Protein AF-A0AAI9C8W0-F1 (afdb_monomer_lite)

pLDDT: mean 91.21, std 12.19, range [41.88, 98.56]

Structure (mmCIF, N/CA/C/O backbone):
data_AF-A0AAI9C8W0-F1
#
_entry.id   AF-A0AAI9C8W0-F1
#
loop_
_atom_site.group_PDB
_atom_site.id
_atom_site.type_symbol
_atom_site.label_atom_id
_atom_site.label_alt_id
_atom_site.label_comp_id
_atom_site.label_asym_id
_atom_site.label_entity_id
_atom_site.label_seq_id
_atom_site.pdbx_PDB_ins_code
_atom_site.Cartn_x
_atom_site.Cartn_y
_atom_site.Cartn_z
_atom_site.occupancy
_atom_site.B_iso_or_equiv
_atom_site.auth_seq_id
_atom_site.auth_comp_id
_atom_site.auth_asym_id
_atom_site.auth_atom_id
_atom_site.pdbx_PDB_model_num
ATOM 1 N N . MET A 1 1 ? -18.361 8.750 51.925 1.00 50.62 1 MET A N 1
ATOM 2 C CA . MET A 1 1 ? -18.521 8.734 50.457 1.00 50.62 1 MET A CA 1
ATOM 3 C C . MET A 1 1 ? -17.603 7.651 49.928 1.00 50.62 1 MET A C 1
ATOM 5 O O . MET A 1 1 ? -16.422 7.707 50.244 1.00 50.62 1 MET A O 1
ATOM 9 N N . SER A 1 2 ? -18.136 6.632 49.254 1.00 50.69 2 SER A N 1
ATOM 10 C CA . SER A 1 2 ? -17.329 5.510 48.765 1.00 50.69 2 SER A CA 1
ATOM 11 C C . SER A 1 2 ? -16.324 5.996 47.720 1.00 50.69 2 SER A C 1
ATOM 13 O O . SER A 1 2 ? -16.704 6.544 46.692 1.00 50.69 2 SER A O 1
ATOM 15 N N . THR A 1 3 ? -15.037 5.802 47.998 1.00 59.19 3 THR A N 1
ATOM 16 C CA . THR A 1 3 ? -13.884 6.131 47.141 1.00 59.19 3 THR A CA 1
ATOM 17 C C . THR A 1 3 ? -13.633 5.058 46.074 1.00 59.19 3 THR A C 1
ATOM 19 O O . THR A 1 3 ? -12.497 4.812 45.674 1.00 59.19 3 THR A O 1
ATOM 22 N N . GLU A 1 4 ? -14.684 4.364 45.644 1.00 71.19 4 GLU A N 1
ATOM 23 C CA . GLU A 1 4 ? -14.570 3.240 44.722 1.00 71.19 4 GLU A CA 1
ATOM 24 C C . GLU A 1 4 ? -14.466 3.756 43.284 1.00 71.19 4 GLU A C 1
ATOM 26 O O . GLU A 1 4 ? -15.323 4.496 42.800 1.00 71.19 4 GLU A O 1
ATOM 31 N N . ASN A 1 5 ? -13.379 3.403 42.598 1.00 81.50 5 ASN A N 1
ATOM 32 C CA . ASN A 1 5 ? -13.185 3.770 41.201 1.00 81.50 5 ASN A CA 1
ATOM 33 C C . ASN A 1 5 ? -13.928 2.779 40.307 1.00 81.50 5 ASN A C 1
ATOM 35 O O . ASN A 1 5 ? -13.391 1.726 39.972 1.00 81.50 5 ASN A O 1
ATOM 39 N N . ARG A 1 6 ? -15.148 3.139 39.901 1.00 90.38 6 ARG A N 1
ATOM 40 C CA . ARG A 1 6 ? -15.918 2.389 38.906 1.00 90.38 6 ARG A CA 1
ATOM 41 C C . ARG A 1 6 ? -15.731 3.001 37.521 1.00 90.38 6 ARG A C 1
ATOM 43 O O . ARG A 1 6 ? -15.744 4.224 37.366 1.00 90.38 6 ARG A O 1
ATOM 50 N N . PHE A 1 7 ? -15.567 2.147 36.521 1.00 93.44 7 PHE A N 1
ATOM 51 C CA . PHE A 1 7 ? -15.434 2.551 35.128 1.00 93.44 7 PHE A CA 1
ATOM 52 C C . PHE A 1 7 ? -16.527 1.905 34.285 1.00 93.44 7 PHE A C 1
ATOM 54 O O . PHE A 1 7 ? -16.920 0.768 34.528 1.00 93.44 7 PHE A O 1
ATOM 61 N N . ALA A 1 8 ? -16.974 2.651 33.286 1.00 96.19 8 ALA A N 1
ATOM 62 C CA . ALA A 1 8 ? -17.638 2.130 32.108 1.00 96.19 8 ALA A CA 1
ATOM 63 C C . ALA A 1 8 ? -16.706 2.273 30.902 1.00 96.19 8 ALA A C 1
ATOM 65 O O . ALA A 1 8 ? -15.608 2.824 30.996 1.00 96.19 8 ALA A O 1
ATOM 66 N N . HIS A 1 9 ? -17.155 1.800 29.752 1.00 97.50 9 HIS A N 1
ATOM 67 C CA . HIS A 1 9 ? -16.405 1.778 28.510 1.00 97.50 9 HIS A CA 1
ATOM 68 C C . HIS A 1 9 ? -17.259 2.392 27.409 1.00 97.50 9 HIS A C 1
ATOM 70 O O . HIS A 1 9 ? -18.316 1.862 27.067 1.00 97.50 9 HIS A O 1
ATOM 76 N N . ALA A 1 10 ? -16.819 3.538 26.894 1.00 97.88 10 ALA A N 1
ATOM 77 C CA . ALA A 1 10 ? -17.551 4.285 25.884 1.00 97.88 10 ALA A CA 1
ATOM 78 C C . ALA A 1 10 ? -17.393 3.660 24.499 1.00 97.88 10 ALA A C 1
ATOM 80 O O . ALA A 1 10 ? -16.316 3.171 24.139 1.00 97.88 10 ALA A O 1
ATOM 81 N N . PHE A 1 11 ? -18.460 3.728 23.710 1.00 98.06 11 PHE A N 1
ATOM 82 C CA . PHE A 1 11 ? -18.455 3.391 22.297 1.00 98.06 11 PHE A CA 1
ATOM 83 C C . PHE A 1 11 ? -19.133 4.478 21.467 1.00 98.06 11 PHE A C 1
ATOM 85 O O . PHE A 1 11 ? -20.066 5.140 21.915 1.00 98.06 11 PHE A O 1
ATOM 92 N N . ASP A 1 12 ? -18.688 4.617 20.223 1.00 97.38 12 ASP A N 1
ATOM 93 C CA . ASP A 1 12 ? -19.371 5.445 19.237 1.00 97.38 12 ASP A CA 1
ATOM 94 C C . ASP A 1 12 ? -20.712 4.786 18.861 1.00 97.38 12 ASP A C 1
ATOM 96 O O . ASP A 1 12 ? -20.714 3.635 18.429 1.00 97.38 12 ASP A O 1
ATOM 100 N N . PRO A 1 13 ? -21.864 5.460 18.986 1.00 95.38 13 PRO A N 1
ATOM 101 C CA . PRO A 1 13 ? -23.168 4.820 18.805 1.00 95.38 13 PRO A CA 1
ATOM 102 C C . PRO A 1 13 ? -23.457 4.383 17.360 1.00 95.38 13 PRO A C 1
ATOM 104 O O . PRO A 1 13 ? -24.321 3.536 17.149 1.00 95.38 13 PRO A O 1
ATOM 107 N N . THR A 1 14 ? -22.742 4.928 16.368 1.00 95.69 14 THR A N 1
ATOM 108 C CA . THR A 1 14 ? -22.958 4.612 14.945 1.00 95.69 14 THR A CA 1
ATOM 109 C C . THR A 1 14 ? -22.108 3.424 14.503 1.00 95.69 14 THR A C 1
ATOM 111 O O . THR A 1 14 ? -22.585 2.499 13.856 1.00 95.69 14 THR A O 1
ATOM 114 N N . THR A 1 15 ? -20.826 3.442 14.852 1.00 96.44 15 THR A N 1
ATOM 115 C CA . THR A 1 15 ? -19.816 2.467 14.420 1.00 96.44 15 THR A CA 1
ATOM 116 C C . THR A 1 15 ? -19.520 1.410 15.476 1.00 96.44 15 THR A C 1
ATOM 118 O O . THR A 1 15 ? -18.848 0.420 15.188 1.00 96.44 15 THR A O 1
ATOM 121 N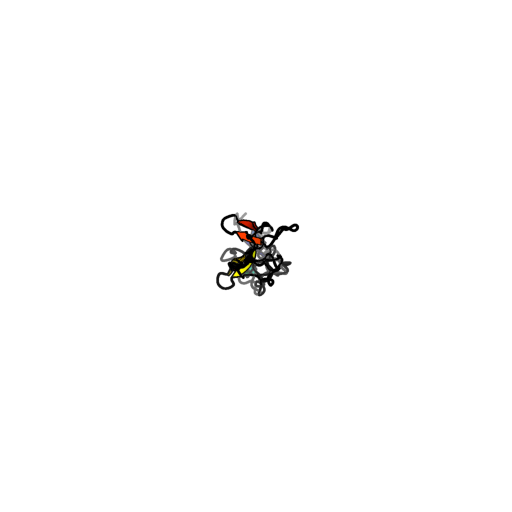 N . ARG A 1 16 ? -19.991 1.630 16.708 1.00 97.81 16 ARG A N 1
ATOM 122 C CA . ARG A 1 16 ? -19.703 0.832 17.905 1.00 97.81 16 ARG A CA 1
ATOM 123 C C . ARG A 1 16 ? -18.214 0.774 18.257 1.00 97.81 16 ARG A C 1
ATOM 125 O O . ARG A 1 16 ? -17.792 -0.103 19.009 1.00 97.81 16 ARG A O 1
ATOM 132 N N . ALA A 1 17 ? -17.410 1.693 17.718 1.00 97.94 17 ALA A N 1
ATOM 133 C CA . ALA A 1 17 ? -15.976 1.774 17.968 1.00 97.94 17 ALA A CA 1
ATOM 134 C C . ALA A 1 17 ? -15.698 2.106 19.435 1.00 97.94 17 ALA A C 1
ATOM 136 O O . ALA A 1 17 ? -16.316 3.014 19.982 1.00 97.94 17 ALA A O 1
ATOM 137 N N . TYR A 1 18 ? -14.743 1.422 20.059 1.00 98.12 18 TYR A N 1
ATOM 138 C CA . TYR A 1 18 ? -14.318 1.733 21.421 1.00 98.12 18 TYR A CA 1
ATOM 139 C C . TYR A 1 18 ? -13.680 3.124 21.506 1.00 98.12 18 TYR A C 1
ATOM 141 O O . TYR A 1 18 ? -12.750 3.432 20.762 1.00 98.12 18 TYR A O 1
ATOM 149 N N . MET A 1 19 ? -14.152 3.941 22.447 1.00 97.12 19 MET A N 1
ATOM 150 C CA . MET A 1 19 ? -13.685 5.315 22.668 1.00 97.12 19 MET A CA 1
ATOM 151 C C . MET A 1 19 ? -12.837 5.469 23.938 1.00 97.12 19 MET A C 1
ATOM 153 O O . MET A 1 19 ? -12.265 6.532 24.168 1.00 97.12 19 MET A O 1
ATOM 157 N N . GLY A 1 20 ? -12.726 4.416 24.751 1.00 9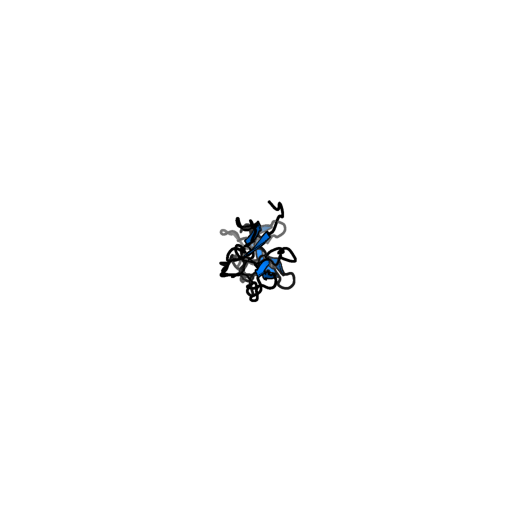6.31 20 GLY A N 1
ATOM 158 C CA . GLY A 1 20 ? -11.938 4.418 25.982 1.00 96.31 20 GLY A CA 1
ATOM 159 C C . GLY A 1 20 ? -12.771 4.212 27.251 1.00 96.31 20 GLY A C 1
ATOM 160 O O . GLY A 1 20 ? -14.003 4.147 27.202 1.00 96.31 20 GLY A O 1
ATOM 161 N N . PRO A 1 21 ? -12.101 4.075 28.407 1.00 96.19 21 PRO A N 1
ATOM 162 C CA . PRO A 1 21 ? -12.778 3.969 29.688 1.00 96.19 21 PRO A CA 1
ATOM 163 C C . PRO A 1 21 ? -13.312 5.339 30.130 1.00 96.19 21 PRO A C 1
ATOM 165 O O . PRO A 1 21 ? -12.652 6.365 29.970 1.00 96.19 21 PRO A O 1
ATOM 168 N N . VAL A 1 22 ? -14.484 5.344 30.754 1.00 95.62 22 VAL A N 1
ATOM 169 C CA . VAL A 1 22 ? -15.120 6.513 31.366 1.00 95.62 22 VAL A CA 1
ATOM 170 C C . VAL A 1 22 ? -15.243 6.256 32.857 1.00 95.62 22 VAL A C 1
ATOM 172 O O . VAL A 1 22 ? -15.813 5.252 33.278 1.00 95.62 22 VAL A O 1
ATOM 175 N N . ARG A 1 23 ? -14.700 7.157 33.676 1.00 93.38 23 ARG A N 1
ATOM 176 C CA . ARG A 1 23 ? -14.846 7.066 35.130 1.00 93.38 23 ARG A CA 1
ATOM 177 C C . ARG A 1 23 ? -16.269 7.451 35.514 1.00 93.38 23 ARG A C 1
ATOM 179 O O . ARG A 1 23 ? -16.714 8.547 35.182 1.00 93.38 23 ARG A O 1
ATOM 186 N N . LEU A 1 24 ? -16.955 6.570 36.230 1.00 92.06 24 LEU A N 1
ATOM 187 C CA . LEU A 1 24 ? -18.288 6.851 36.741 1.00 92.06 24 LEU A CA 1
ATOM 188 C C . LEU A 1 24 ? -18.197 7.659 38.037 1.00 92.06 24 LEU A C 1
ATOM 190 O O . LEU A 1 24 ? -17.187 7.631 38.748 1.00 92.06 24 LEU A O 1
ATOM 194 N N . GLN A 1 25 ? -19.273 8.373 38.342 1.00 88.62 25 GLN A N 1
ATOM 195 C CA . GLN A 1 25 ? -19.479 9.030 39.625 1.00 88.62 25 GLN A CA 1
ATOM 196 C C . GLN A 1 25 ? -20.852 8.618 40.159 1.00 88.62 25 GLN A C 1
ATOM 198 O O . GLN A 1 25 ? -21.794 8.533 39.367 1.00 88.62 25 GLN A O 1
ATOM 203 N N . PRO A 1 26 ? -20.978 8.346 41.467 1.00 89.38 26 PRO A N 1
ATOM 204 C CA . PRO A 1 26 ? -22.275 8.058 42.046 1.00 89.38 26 PRO A CA 1
ATOM 205 C C . PRO A 1 26 ? -23.107 9.341 42.082 1.00 89.38 26 PRO A C 1
ATOM 207 O O . PRO A 1 26 ? -22.583 10.426 42.355 1.00 89.38 26 PRO A O 1
ATOM 210 N N . SER A 1 27 ? -24.407 9.222 41.848 1.00 87.25 27 SER A N 1
ATOM 211 C CA . SER A 1 27 ? -25.356 10.295 42.128 1.00 87.25 27 SER A CA 1
ATOM 212 C C . SER A 1 27 ? -25.453 10.557 43.643 1.00 87.25 27 SER A C 1
ATOM 214 O O . SER A 1 27 ? -24.971 9.757 44.452 1.00 87.25 27 SER A O 1
ATOM 216 N N . PRO A 1 28 ? -26.051 11.686 44.071 1.00 88.12 28 PRO A N 1
ATOM 217 C CA . PRO A 1 28 ? -26.159 12.038 45.492 1.00 88.12 28 PRO A CA 1
ATOM 218 C C . PRO A 1 28 ? -26.866 10.992 46.372 1.00 88.12 28 PRO A C 1
ATOM 220 O O . PRO A 1 28 ? -26.625 10.946 47.575 1.00 88.12 28 PRO A O 1
ATOM 223 N N . ASP A 1 29 ? -27.714 10.150 45.783 1.00 89.50 29 ASP A N 1
ATOM 224 C CA . ASP A 1 29 ? -28.397 9.016 46.420 1.00 89.50 29 ASP A CA 1
ATOM 225 C C . ASP A 1 29 ? -27.544 7.729 46.474 1.00 89.50 29 ASP A C 1
ATOM 227 O O . ASP A 1 29 ? -27.980 6.714 47.013 1.00 89.50 29 ASP A O 1
ATOM 231 N N . GLY A 1 30 ? -26.314 7.767 45.953 1.00 86.00 30 GLY A N 1
ATOM 232 C CA . GLY A 1 30 ? -25.368 6.653 45.940 1.00 86.00 30 GLY A CA 1
ATOM 233 C C . GLY A 1 30 ? -25.541 5.677 44.774 1.00 86.00 30 GLY A C 1
ATOM 234 O O . GLY A 1 30 ? -24.797 4.696 44.702 1.00 86.00 30 GLY A O 1
ATOM 235 N N . VAL A 1 31 ? -26.488 5.926 43.863 1.00 88.19 31 VAL A N 1
ATOM 236 C CA . VAL A 1 31 ? -26.709 5.095 42.672 1.00 88.19 31 VAL A CA 1
ATOM 237 C C . VAL A 1 31 ? -25.631 5.378 41.622 1.00 88.19 31 VAL A C 1
ATOM 239 O O . VAL A 1 31 ? -25.138 6.492 41.476 1.00 88.19 31 VAL A O 1
ATOM 242 N N . TRP A 1 32 ? -25.224 4.349 40.882 1.00 88.88 32 TRP A N 1
ATOM 243 C CA . TRP A 1 32 ? -24.266 4.485 39.787 1.00 88.88 32 TRP A CA 1
ATOM 244 C C . TRP A 1 32 ? -25.013 4.373 38.470 1.00 88.88 32 TRP A C 1
ATOM 246 O O . TRP A 1 32 ? -25.428 3.285 38.076 1.00 88.88 32 TRP A O 1
ATOM 256 N N . HIS A 1 33 ? -25.197 5.506 37.806 1.00 88.69 33 HIS A N 1
ATOM 257 C CA . HIS A 1 33 ? -25.817 5.538 36.492 1.00 88.69 33 HIS A CA 1
ATOM 258 C C . HIS A 1 33 ? -24.772 5.322 35.405 1.00 88.69 33 HIS A C 1
ATOM 260 O O . HIS A 1 33 ? -23.658 5.843 35.480 1.00 88.69 33 HIS A O 1
ATOM 266 N N . LEU A 1 34 ? -25.159 4.560 34.389 1.00 92.19 34 LEU A N 1
ATOM 267 C CA . LEU A 1 34 ? -24.362 4.335 33.198 1.00 92.19 34 LEU A CA 1
ATOM 268 C C . LEU A 1 34 ? -24.707 5.430 32.173 1.00 92.19 34 LEU A C 1
ATOM 270 O O . LEU A 1 34 ? -25.874 5.525 31.793 1.00 92.1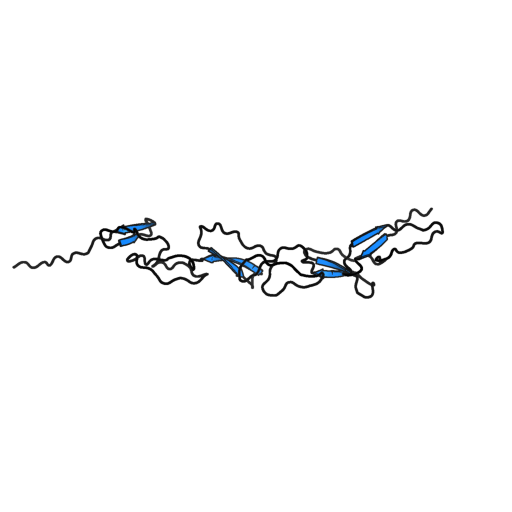9 34 LEU A O 1
ATOM 274 N N . PRO A 1 35 ? -23.752 6.278 31.752 1.00 92.38 35 PRO A N 1
ATOM 275 C CA . PRO A 1 35 ? -23.996 7.259 30.703 1.00 92.38 35 PRO A CA 1
ATOM 276 C C . PRO A 1 35 ? -24.395 6.595 29.383 1.00 92.38 35 PRO A C 1
ATOM 278 O O . PRO A 1 35 ? -23.954 5.481 29.079 1.00 92.38 35 PRO A O 1
ATOM 281 N N . ASP A 1 36 ? -25.163 7.309 28.565 1.00 94.25 36 ASP A N 1
ATOM 282 C CA . ASP A 1 36 ? -25.493 6.865 27.211 1.00 94.25 36 ASP A CA 1
ATOM 283 C C . ASP A 1 36 ? -24.224 6.574 26.397 1.00 94.25 36 ASP A C 1
ATOM 285 O O . ASP A 1 36 ? -23.204 7.256 26.527 1.00 94.25 36 ASP A O 1
ATOM 289 N N . GLY A 1 37 ? -24.282 5.545 25.549 1.00 95.19 37 GLY A N 1
ATOM 290 C CA . GLY A 1 37 ? -23.132 5.138 24.735 1.00 95.19 37 GLY A CA 1
ATOM 291 C C . GLY A 1 37 ? -21.990 4.519 25.546 1.00 95.19 37 GLY A C 1
ATOM 292 O O . GLY A 1 37 ? -20.839 4.547 25.111 1.00 95.19 37 GLY A O 1
ATOM 293 N N . THR A 1 38 ? -22.276 3.964 26.726 1.00 96.81 38 THR A N 1
ATOM 294 C CA . THR A 1 38 ? -21.288 3.230 27.524 1.00 96.81 38 THR A CA 1
ATOM 295 C C . THR A 1 38 ? -21.794 1.844 27.923 1.00 96.81 38 THR A C 1
ATOM 297 O O . THR A 1 38 ? -22.996 1.595 27.975 1.00 96.81 38 THR A O 1
ATOM 300 N N . VAL A 1 39 ? -20.866 0.919 28.173 1.00 96.62 39 VAL A N 1
ATOM 301 C CA . VAL A 1 39 ? -21.129 -0.420 28.724 1.00 96.62 39 VAL A CA 1
ATOM 302 C C . VAL A 1 39 ? -20.194 -0.702 29.890 1.00 96.62 39 VAL A C 1
ATOM 304 O O . VAL A 1 39 ? -19.084 -0.179 29.946 1.00 96.62 39 VAL A O 1
ATOM 307 N N . GLU A 1 40 ? -20.611 -1.555 30.820 1.00 95.06 40 GLU A N 1
ATOM 308 C CA . GLU A 1 40 ? -19.738 -1.979 31.922 1.00 95.06 40 GLU A CA 1
ATOM 309 C C . GLU A 1 40 ? -18.707 -3.022 31.490 1.00 95.06 40 GLU A C 1
ATOM 311 O O . GLU A 1 40 ? -17.671 -3.171 32.136 1.00 95.06 40 GLU A O 1
ATOM 316 N N . VAL A 1 41 ? -18.971 -3.751 30.398 1.00 95.81 41 VAL A N 1
ATOM 317 C CA . VAL A 1 41 ? -18.060 -4.801 29.951 1.00 95.81 41 VAL A CA 1
ATOM 318 C C . VAL A 1 41 ? -16.751 -4.179 29.475 1.00 95.81 41 VAL A C 1
ATOM 320 O O . VAL A 1 41 ? -16.728 -3.336 28.578 1.00 95.81 41 VAL A O 1
ATOM 323 N N . ALA A 1 42 ? -15.644 -4.587 30.087 1.00 95.50 42 ALA A N 1
ATOM 324 C CA . ALA A 1 42 ? -14.318 -4.127 29.710 1.00 95.50 42 ALA A CA 1
ATOM 325 C C . ALA A 1 42 ? -13.794 -4.900 28.490 1.00 95.50 42 ALA A C 1
ATOM 327 O O . ALA A 1 42 ? -14.089 -6.091 28.335 1.00 95.50 42 ALA A O 1
ATOM 328 N N . PRO A 1 43 ? -12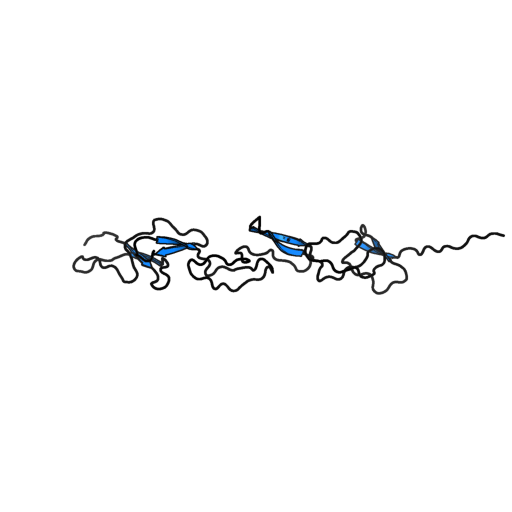.974 -4.279 27.625 1.00 96.19 43 PRO A N 1
ATOM 329 C CA . PRO A 1 43 ? -12.244 -5.022 26.612 1.00 96.19 43 PRO A CA 1
ATOM 330 C C . PRO A 1 43 ? -11.323 -6.061 27.249 1.00 96.19 43 PRO A C 1
ATOM 332 O O . PRO A 1 43 ? -10.445 -5.721 28.037 1.00 96.19 43 PRO A O 1
ATOM 335 N N . ALA A 1 44 ? -11.476 -7.328 26.862 1.00 94.75 44 ALA A N 1
ATOM 336 C CA . ALA A 1 44 ? -10.615 -8.411 27.347 1.00 94.75 44 ALA A CA 1
ATOM 337 C C . ALA A 1 44 ? -9.167 -8.307 26.830 1.00 94.75 44 ALA A C 1
ATOM 339 O O . ALA A 1 44 ? -8.272 -9.009 27.294 1.00 94.75 44 ALA A O 1
ATOM 340 N N . GLN A 1 45 ? -8.940 -7.468 25.821 1.00 92.81 45 GLN A N 1
ATOM 341 C CA . GLN A 1 45 ? -7.685 -7.366 25.092 1.00 92.81 45 GLN A CA 1
ATOM 342 C C . GLN A 1 45 ? -7.592 -6.019 24.375 1.00 92.81 45 GLN A C 1
ATOM 344 O O . GLN A 1 45 ? -8.602 -5.459 23.953 1.00 92.81 45 GLN A O 1
ATOM 349 N N . ALA A 1 46 ? -6.367 -5.526 24.202 1.00 93.31 46 ALA A N 1
ATOM 350 C CA . ALA A 1 46 ? -6.102 -4.332 23.412 1.00 93.31 46 ALA A CA 1
ATOM 351 C C . ALA A 1 46 ? -6.276 -4.596 21.904 1.00 93.31 46 ALA A C 1
ATOM 353 O O . ALA A 1 46 ? -6.179 -5.735 21.428 1.00 93.31 46 ALA A O 1
ATOM 354 N N . ALA A 1 47 ? -6.512 -3.525 21.146 1.00 94.62 47 ALA A N 1
ATOM 355 C CA . ALA A 1 47 ? -6.416 -3.560 19.693 1.00 94.62 47 ALA A CA 1
ATOM 356 C C . ALA A 1 47 ? -4.945 -3.675 19.257 1.00 94.62 47 ALA A C 1
ATOM 358 O O . ALA A 1 47 ? -4.068 -3.043 19.848 1.00 94.62 47 ALA A O 1
ATOM 359 N N . GLY A 1 48 ? -4.678 -4.495 18.239 1.00 94.12 48 GLY A N 1
ATOM 360 C CA . GLY A 1 48 ? -3.364 -4.581 17.605 1.00 94.12 48 GLY A CA 1
ATOM 361 C C . GLY A 1 48 ? -3.157 -3.521 16.513 1.00 94.12 48 GLY A C 1
ATOM 362 O O . GLY A 1 48 ? -4.025 -2.675 16.285 1.00 94.12 48 GLY A O 1
ATOM 363 N N . PRO A 1 49 ? -2.020 -3.570 15.797 1.00 94.56 49 PRO A N 1
ATOM 364 C CA . PRO A 1 49 ? -1.777 -2.718 14.636 1.00 94.56 49 PRO A CA 1
ATOM 365 C C . PRO A 1 49 ? -2.868 -2.883 13.571 1.00 94.56 49 PRO A C 1
ATOM 367 O O . PRO A 1 49 ? -3.235 -4.006 13.234 1.00 94.56 49 PRO A O 1
ATOM 370 N N . CYS A 1 50 ? -3.354 -1.764 13.023 1.00 95.94 50 CYS A N 1
ATOM 371 C CA . CYS A 1 50 ? -4.442 -1.728 12.030 1.00 95.94 50 CYS A CA 1
ATOM 372 C C . CYS A 1 50 ? -5.706 -2.486 12.472 1.00 95.94 50 CYS A C 1
ATOM 374 O O . CYS A 1 50 ? -6.399 -3.114 11.669 1.00 95.94 50 CYS A O 1
ATOM 376 N N . GLN A 1 51 ? -5.985 -2.457 13.771 1.00 97.50 51 GLN A N 1
ATOM 377 C CA . GLN A 1 51 ? -7.191 -3.005 14.363 1.00 97.50 51 GLN A CA 1
ATOM 378 C C . GLN A 1 51 ? -7.794 -1.976 15.307 1.00 97.50 51 GLN A C 1
ATOM 380 O O . GLN A 1 51 ? -7.098 -1.123 15.858 1.00 97.50 51 GLN A O 1
ATOM 385 N N . ALA A 1 52 ? -9.087 -2.116 15.548 1.00 97.50 52 ALA A N 1
ATOM 386 C CA . ALA A 1 52 ? -9.775 -1.441 16.631 1.00 97.50 52 ALA A CA 1
ATOM 387 C C . ALA A 1 52 ? -10.693 -2.427 17.351 1.00 97.50 52 ALA A C 1
ATOM 389 O O . ALA A 1 52 ? -10.905 -3.563 16.915 1.00 97.50 52 ALA A O 1
ATOM 390 N N . LEU A 1 53 ? -11.208 -1.985 18.493 1.00 98.38 53 LEU A N 1
ATOM 391 C CA . LEU A 1 53 ? -12.237 -2.703 19.223 1.00 98.38 53 LEU A CA 1
ATOM 392 C C . LEU A 1 53 ? -13.601 -2.161 18.808 1.00 98.38 53 LEU A C 1
ATOM 394 O O . LEU A 1 53 ? -13.804 -0.946 18.777 1.00 98.38 53 LEU A O 1
ATOM 398 N N . ARG A 1 54 ? -14.530 -3.065 18.517 1.00 98.25 54 ARG A N 1
ATOM 399 C CA . ARG A 1 54 ? -15.928 -2.760 18.227 1.00 98.25 54 ARG A CA 1
ATOM 400 C C . ARG A 1 54 ? -16.816 -3.525 19.195 1.00 98.25 54 ARG A C 1
ATOM 402 O O . ARG A 1 54 ? -16.596 -4.712 19.414 1.00 98.25 54 ARG A O 1
ATOM 409 N N . LEU A 1 55 ? -17.790 -2.858 19.797 1.00 98.25 55 LEU A N 1
ATOM 410 C CA . LEU A 1 55 ? -18.750 -3.516 20.675 1.00 98.25 55 LEU A CA 1
ATOM 411 C C . LEU A 1 55 ? -19.651 -4.432 19.832 1.00 98.25 55 LEU A C 1
ATOM 413 O O . LEU A 1 55 ? -20.240 -3.961 18.859 1.00 98.25 55 LEU A O 1
ATOM 417 N N . ALA A 1 56 ? -19.771 -5.709 20.198 1.00 96.94 56 ALA A N 1
ATOM 418 C CA . ALA A 1 56 ? -20.688 -6.654 19.553 1.00 96.94 56 ALA A CA 1
ATOM 419 C C . ALA A 1 56 ? -22.126 -6.126 19.610 1.00 96.94 56 ALA A C 1
ATOM 421 O O . ALA A 1 56 ? -22.456 -5.393 20.541 1.00 96.94 56 ALA A O 1
ATOM 422 N N . ASP A 1 57 ? -22.979 -6.476 18.649 1.00 95.19 57 ASP A N 1
ATOM 423 C CA . ASP A 1 57 ? -24.322 -5.885 18.509 1.00 95.19 57 ASP A CA 1
ATOM 424 C C . ASP A 1 57 ? -25.194 -6.041 19.765 1.00 95.19 57 ASP A C 1
ATOM 426 O O . ASP A 1 57 ? -25.917 -5.117 20.136 1.00 95.19 57 ASP A O 1
ATOM 430 N N . ASP A 1 58 ? -25.047 -7.159 20.477 1.00 95.06 58 ASP A N 1
ATOM 431 C CA . ASP A 1 58 ? -25.738 -7.452 21.739 1.00 95.06 58 ASP A CA 1
ATOM 432 C C . ASP A 1 58 ? -25.165 -6.712 22.967 1.00 95.06 58 ASP A C 1
ATOM 434 O O . ASP A 1 58 ? -25.719 -6.799 24.061 1.00 95.06 58 ASP A O 1
ATOM 438 N N . GLY A 1 59 ? -24.060 -5.979 22.807 1.00 94.00 59 GLY A N 1
ATOM 439 C CA . GLY A 1 59 ? -23.393 -5.239 23.879 1.00 94.00 59 GLY A CA 1
ATOM 440 C C . GLY A 1 59 ? -22.598 -6.107 24.859 1.00 94.00 59 GLY A C 1
ATOM 441 O O . GLY A 1 59 ? -22.082 -5.584 25.844 1.00 94.00 59 GLY A O 1
ATOM 442 N N . SER A 1 60 ? -22.479 -7.414 24.611 1.00 95.69 60 SER A N 1
ATOM 443 C CA . SER A 1 60 ? -21.930 -8.368 25.581 1.00 95.69 60 SER A CA 1
ATOM 444 C C . SER A 1 60 ? -20.403 -8.419 25.617 1.00 95.69 60 SER A C 1
ATOM 446 O O . SER A 1 60 ? -19.827 -8.885 26.599 1.00 95.69 60 SER A O 1
ATOM 448 N N . ARG A 1 61 ? -19.728 -7.982 24.546 1.00 96.62 61 ARG A N 1
ATOM 449 C CA . ARG A 1 61 ? -18.272 -8.114 24.397 1.00 96.62 61 ARG A CA 1
ATOM 450 C C . ARG A 1 61 ? -17.683 -7.146 23.380 1.00 96.62 61 ARG A C 1
ATOM 452 O O . ARG A 1 61 ? -18.373 -6.653 22.492 1.00 96.62 61 ARG A O 1
ATOM 459 N N . TRP A 1 62 ? -16.368 -6.969 23.458 1.00 98.12 62 TRP A N 1
ATOM 460 C CA . TRP A 1 62 ? -15.581 -6.238 22.468 1.00 98.12 62 TRP A CA 1
ATOM 461 C C . TRP A 1 62 ? -14.914 -7.191 21.483 1.00 98.12 62 TRP A C 1
ATOM 463 O O . TRP A 1 62 ? -14.274 -8.165 21.877 1.00 98.12 62 TRP A O 1
ATOM 473 N N . GLU A 1 63 ? -15.023 -6.876 20.201 1.00 97.19 63 GLU A N 1
ATOM 474 C CA . GLU A 1 63 ? -14.466 -7.645 19.099 1.00 97.19 63 GLU A CA 1
ATOM 475 C C . GLU A 1 63 ? -13.309 -6.877 18.467 1.00 97.19 63 GLU A C 1
ATOM 477 O O . GLU A 1 63 ? -13.404 -5.671 18.232 1.00 97.19 63 GLU A O 1
ATOM 482 N N . ARG A 1 64 ? -12.209 -7.572 18.160 1.00 97.44 64 ARG A N 1
ATOM 483 C CA . ARG A 1 64 ? -11.184 -7.004 17.282 1.00 97.44 64 ARG A CA 1
ATOM 484 C C . ARG A 1 64 ? -11.692 -7.029 15.862 1.00 97.44 64 ARG A C 1
ATOM 486 O O . ARG A 1 64 ? -12.011 -8.095 15.341 1.00 97.44 64 ARG A O 1
ATOM 493 N N . VAL A 1 65 ? -11.662 -5.873 15.231 1.00 97.62 65 VAL A N 1
ATOM 494 C CA . VAL A 1 65 ? -12.005 -5.730 13.825 1.00 97.62 65 VAL A CA 1
ATOM 495 C C . VAL A 1 65 ? -10.879 -4.996 13.102 1.00 97.62 65 VAL A C 1
ATOM 497 O O . VAL A 1 65 ? -10.152 -4.228 13.744 1.00 97.62 65 VAL A O 1
ATOM 500 N N . PRO A 1 66 ? -10.695 -5.229 11.793 1.00 98.12 66 PRO A N 1
ATOM 501 C CA . PRO A 1 66 ? -9.769 -4.435 11.001 1.00 98.12 66 PRO A CA 1
ATOM 502 C C . PRO A 1 66 ? -10.089 -2.943 11.111 1.00 98.12 66 PRO A C 1
ATOM 504 O O . PRO A 1 66 ? -11.251 -2.542 11.072 1.00 98.12 66 PRO A O 1
ATOM 507 N N . ASP A 1 67 ? -9.064 -2.115 11.253 1.00 97.75 67 ASP A N 1
ATOM 508 C CA . ASP A 1 67 ? -9.211 -0.667 11.202 1.00 97.75 67 ASP A CA 1
ATOM 509 C C . ASP A 1 67 ? -8.088 -0.075 10.364 1.00 97.75 67 ASP A C 1
ATOM 511 O O . ASP A 1 67 ? -6.970 0.167 10.826 1.00 97.75 67 ASP A O 1
ATOM 515 N N . PHE A 1 68 ? -8.408 0.117 9.090 1.00 97.69 68 PHE A N 1
ATOM 516 C CA . PHE A 1 68 ? -7.522 0.748 8.127 1.00 97.69 68 PHE A CA 1
ATOM 517 C C . PHE A 1 68 ? -7.859 2.220 7.928 1.00 97.69 68 PHE A C 1
ATOM 519 O O . PHE A 1 68 ? -7.257 2.853 7.065 1.00 97.69 68 PHE A O 1
ATOM 526 N N . ARG A 1 69 ? -8.789 2.795 8.701 1.00 95.75 69 ARG A N 1
ATOM 527 C CA . ARG A 1 69 ? -9.116 4.221 8.597 1.00 95.75 69 ARG A CA 1
ATOM 528 C C . ARG A 1 69 ? -7.856 5.048 8.847 1.00 95.75 69 ARG A C 1
ATOM 530 O O . ARG A 1 69 ? -7.021 4.702 9.681 1.00 95.75 69 ARG A O 1
ATOM 537 N N . ASN A 1 70 ? -7.703 6.142 8.106 1.00 92.88 70 ASN A N 1
ATOM 538 C CA . ASN A 1 70 ? -6.529 7.026 8.160 1.00 92.88 70 ASN A CA 1
ATOM 539 C C . ASN A 1 70 ? -5.193 6.372 7.753 1.00 92.88 70 ASN A C 1
ATOM 541 O O . ASN A 1 70 ? -4.130 6.946 7.992 1.00 92.88 70 ASN A O 1
ATOM 545 N N . ARG A 1 71 ? -5.210 5.184 7.138 1.00 96.38 71 ARG A N 1
ATOM 546 C CA . ARG A 1 71 ? -4.014 4.581 6.539 1.00 96.38 71 ARG A CA 1
ATOM 547 C C . ARG A 1 71 ? -3.891 4.991 5.075 1.00 96.38 71 ARG A C 1
ATOM 549 O O . ARG A 1 71 ? -4.900 5.073 4.375 1.00 96.38 71 ARG A O 1
ATOM 556 N N . MET A 1 72 ? -2.661 5.211 4.613 1.00 97.38 72 MET A N 1
ATOM 557 C CA . MET A 1 72 ? -2.395 5.303 3.179 1.00 97.38 72 MET A CA 1
ATOM 558 C C . MET A 1 72 ? -2.540 3.913 2.565 1.00 97.38 72 MET A C 1
ATOM 560 O O . MET A 1 72 ? -2.049 2.934 3.128 1.00 97.38 72 MET A O 1
ATOM 564 N N . LEU A 1 73 ? -3.233 3.849 1.436 1.00 98.12 73 LEU A N 1
ATOM 565 C CA . LEU A 1 73 ? -3.432 2.635 0.664 1.00 98.12 73 LEU A CA 1
ATOM 566 C C . LEU A 1 73 ? -2.710 2.787 -0.673 1.00 98.12 73 LEU A C 1
ATOM 568 O O . LEU A 1 73 ? -2.700 3.877 -1.245 1.00 98.12 73 LEU A O 1
ATOM 572 N N . TRP A 1 74 ? -2.156 1.693 -1.179 1.00 98.56 74 TRP A N 1
ATOM 573 C CA . TRP A 1 74 ? -1.430 1.654 -2.444 1.00 98.56 74 TRP A CA 1
ATOM 574 C C . TRP A 1 74 ? -2.024 0.591 -3.355 1.00 98.56 74 TRP A C 1
ATOM 576 O O . TRP A 1 74 ? -2.269 -0.534 -2.919 1.00 98.56 74 TRP A O 1
ATOM 586 N N . ASP A 1 75 ? -2.253 0.945 -4.614 1.00 98.25 75 ASP A N 1
ATOM 587 C CA . ASP A 1 75 ? -2.666 0.006 -5.651 1.00 98.25 75 ASP A CA 1
ATOM 588 C C . ASP A 1 75 ? -1.478 -0.880 -6.042 1.00 98.25 75 ASP A C 1
ATOM 590 O O . ASP A 1 75 ? -0.426 -0.382 -6.448 1.00 98.25 75 ASP A O 1
ATOM 594 N N . THR A 1 76 ? -1.632 -2.198 -5.921 1.00 98.06 76 THR A N 1
ATOM 595 C CA . THR A 1 76 ? -0.538 -3.154 -6.144 1.00 98.06 76 THR A CA 1
ATOM 596 C C . THR A 1 76 ? -0.143 -3.294 -7.616 1.00 98.06 76 THR A C 1
ATOM 598 O O . THR A 1 76 ? 0.933 -3.804 -7.911 1.00 98.06 76 THR A O 1
ATOM 601 N N . ALA A 1 77 ? -0.998 -2.874 -8.553 1.00 96.00 77 ALA A N 1
ATOM 602 C CA . ALA A 1 77 ? -0.718 -2.955 -9.986 1.00 96.00 77 ALA A CA 1
ATOM 603 C C . ALA A 1 77 ? 0.049 -1.727 -10.502 1.00 96.00 77 ALA A C 1
ATOM 605 O O . ALA A 1 77 ? 0.835 -1.832 -11.443 1.00 96.00 77 ALA A O 1
ATOM 606 N N . THR A 1 78 ? -0.179 -0.563 -9.899 1.00 95.12 78 THR A N 1
ATOM 607 C CA . THR A 1 78 ? 0.334 0.728 -10.382 1.00 95.12 78 THR A CA 1
ATOM 608 C C . THR A 1 78 ? 1.317 1.398 -9.431 1.00 95.12 78 THR A C 1
ATOM 610 O O . THR A 1 78 ? 1.979 2.351 -9.838 1.00 95.12 78 THR A O 1
ATOM 613 N N . ALA A 1 79 ? 1.417 0.920 -8.186 1.00 97.06 79 ALA A N 1
ATOM 614 C CA . ALA A 1 79 ? 2.181 1.548 -7.109 1.00 97.06 79 ALA A CA 1
ATOM 615 C C . ALA A 1 79 ? 1.748 2.998 -6.812 1.00 97.06 79 ALA A C 1
ATOM 617 O O . ALA A 1 79 ? 2.518 3.789 -6.271 1.00 97.06 79 ALA A O 1
ATOM 618 N N . MET A 1 80 ? 0.510 3.357 -7.161 1.00 97.06 80 MET A N 1
ATOM 619 C CA . MET A 1 80 ? -0.045 4.686 -6.911 1.00 97.06 80 MET A CA 1
ATOM 620 C C . MET A 1 80 ? -0.876 4.702 -5.625 1.00 97.06 80 MET A C 1
ATOM 622 O O . MET A 1 80 ? -1.495 3.689 -5.278 1.00 97.06 80 MET A O 1
ATOM 626 N N . PRO A 1 81 ? -0.919 5.839 -4.908 1.00 97.69 81 PRO A N 1
ATOM 627 C CA . PRO A 1 81 ? -1.766 5.967 -3.734 1.00 97.69 81 PRO A CA 1
ATOM 628 C C . PRO A 1 81 ? -3.241 5.923 -4.145 1.00 97.69 81 PRO A C 1
ATOM 630 O O . PRO A 1 81 ? -3.645 6.569 -5.117 1.00 97.69 81 PRO A O 1
ATOM 633 N N . VAL A 1 82 ? -4.061 5.200 -3.381 1.00 96.94 82 VAL A N 1
ATOM 634 C CA . VAL A 1 82 ? -5.514 5.134 -3.590 1.00 96.94 82 VAL A CA 1
ATOM 635 C C . VAL A 1 82 ? -6.273 5.796 -2.442 1.00 96.94 82 VAL A C 1
ATOM 637 O O . VAL A 1 82 ? -5.886 5.660 -1.277 1.00 96.94 82 VAL A O 1
ATOM 640 N N . PRO A 1 83 ? -7.381 6.507 -2.728 1.00 96.00 83 PRO A N 1
ATOM 641 C CA . PRO A 1 83 ? -8.216 7.082 -1.685 1.00 96.00 83 PRO A CA 1
ATOM 642 C C . PRO A 1 83 ? -8.758 6.005 -0.745 1.00 96.00 83 PRO A C 1
ATOM 644 O O . PRO A 1 83 ? -9.456 5.084 -1.169 1.00 96.00 83 PRO A O 1
ATOM 647 N N . ASN A 1 84 ? -8.489 6.157 0.547 1.00 97.12 84 ASN A N 1
ATOM 648 C CA . ASN A 1 84 ? -9.008 5.251 1.556 1.00 97.12 84 ASN A CA 1
ATOM 649 C C . ASN A 1 84 ? -10.428 5.654 1.966 1.00 97.12 84 ASN A C 1
ATOM 651 O O . ASN A 1 84 ? -10.648 6.749 2.485 1.00 97.12 84 ASN A O 1
ATOM 655 N N . ARG A 1 85 ? -11.388 4.760 1.725 1.00 95.38 85 ARG A N 1
ATOM 656 C CA . ARG A 1 85 ? -12.804 4.930 2.083 1.00 95.38 85 ARG A CA 1
ATOM 657 C C . ARG A 1 85 ? -13.318 3.814 2.990 1.00 95.38 85 ARG A C 1
ATOM 659 O O . ARG A 1 85 ? -14.527 3.685 3.142 1.00 95.38 85 ARG A O 1
ATOM 666 N N . LEU A 1 86 ? -12.413 3.012 3.552 1.00 97.12 86 LEU A N 1
ATOM 667 C CA . LEU A 1 86 ? -12.786 1.850 4.345 1.00 97.12 86 LEU A CA 1
ATOM 668 C C . LEU A 1 86 ? -13.439 2.281 5.655 1.00 97.12 86 LEU A C 1
ATOM 670 O O . LEU A 1 86 ? -12.915 3.132 6.379 1.00 97.12 86 LEU A O 1
ATOM 674 N N . ALA A 1 87 ? -14.578 1.676 5.962 1.00 97.31 87 ALA A N 1
ATOM 675 C CA . ALA A 1 87 ? -15.233 1.806 7.250 1.00 97.31 87 ALA A CA 1
ATOM 676 C C . ALA A 1 87 ? -14.583 0.889 8.300 1.00 97.31 87 ALA A C 1
ATOM 678 O O . ALA A 1 87 ? -13.758 0.019 8.008 1.00 97.31 87 ALA A O 1
ATOM 679 N N . LEU A 1 88 ? -14.962 1.086 9.564 1.00 97.50 88 LEU A N 1
ATOM 680 C CA . LEU A 1 88 ? -14.495 0.238 10.656 1.00 97.50 88 LEU A CA 1
ATOM 681 C C . LEU A 1 88 ? -14.923 -1.219 10.434 1.00 97.50 88 LEU A C 1
ATOM 683 O O . LEU A 1 88 ? -16.112 -1.527 10.346 1.00 97.50 88 LEU A O 1
ATOM 687 N N . GLY A 1 89 ? -13.949 -2.122 10.446 1.00 97.00 89 GLY A N 1
ATOM 688 C CA . GLY A 1 89 ? -14.149 -3.553 10.270 1.00 97.00 89 GLY A CA 1
ATOM 689 C C . GLY A 1 89 ? -14.163 -4.023 8.821 1.00 97.00 89 GLY A C 1
ATOM 690 O O . GLY A 1 89 ? -14.269 -5.229 8.605 1.00 97.00 89 GLY A O 1
ATOM 691 N N . GLU A 1 90 ? -14.027 -3.125 7.841 1.00 97.75 90 GLU A N 1
ATOM 692 C CA . GLU A 1 90 ? -13.894 -3.528 6.442 1.00 97.75 90 GLU A CA 1
ATOM 693 C C . GLU A 1 90 ? -12.486 -4.082 6.157 1.00 97.75 90 GLU A C 1
ATOM 695 O O . GLU A 1 90 ? -11.486 -3.507 6.604 1.00 97.75 90 GLU A O 1
ATOM 700 N N . PRO A 1 91 ? -12.375 -5.208 5.427 1.00 96.44 91 PRO A N 1
ATOM 701 C CA . PRO A 1 91 ? -11.085 -5.748 5.019 1.00 96.44 91 PRO A CA 1
ATOM 702 C C . PRO A 1 91 ? -10.435 -4.872 3.937 1.00 96.44 91 PRO A C 1
ATOM 704 O O . PRO A 1 91 ? -11.110 -4.105 3.250 1.00 96.44 91 PRO A O 1
ATOM 707 N N . LEU A 1 92 ? -9.122 -5.030 3.735 1.00 95.81 92 LEU A N 1
ATOM 708 C CA . LEU A 1 92 ? -8.459 -4.433 2.574 1.00 95.81 92 LEU A CA 1
ATOM 709 C C . LEU A 1 92 ? -9.055 -5.009 1.275 1.00 95.81 92 LEU A C 1
ATOM 711 O O . LEU A 1 92 ? -9.210 -6.231 1.173 1.00 95.81 92 LEU A O 1
ATOM 715 N N . PRO A 1 93 ? -9.364 -4.166 0.274 1.00 95.69 93 PRO A N 1
ATOM 716 C CA . PRO A 1 93 ? -9.773 -4.633 -1.042 1.00 95.69 93 PRO A CA 1
ATOM 717 C C . PRO A 1 93 ? -8.672 -5.448 -1.725 1.00 95.69 93 PRO A C 1
ATOM 719 O O . PRO A 1 93 ? -7.481 -5.242 -1.489 1.00 95.69 93 PRO A O 1
ATOM 722 N N . SER A 1 94 ? -9.070 -6.338 -2.634 1.00 95.50 94 SER A N 1
ATOM 723 C CA . SER A 1 94 ? -8.116 -7.017 -3.514 1.00 95.50 94 SER A CA 1
ATOM 724 C C . SER A 1 94 ? -7.337 -6.000 -4.350 1.00 95.50 94 SER A C 1
ATOM 726 O O . SER A 1 94 ? -7.913 -5.036 -4.850 1.00 95.50 94 SER A O 1
ATOM 728 N N . GLY A 1 95 ? -6.040 -6.245 -4.538 1.00 96.94 95 GLY A N 1
ATOM 729 C CA . GLY A 1 95 ? -5.164 -5.359 -5.307 1.00 96.94 95 GLY A CA 1
ATOM 730 C C . GLY A 1 95 ? -4.728 -4.094 -4.561 1.00 96.94 95 GLY A C 1
ATOM 731 O O . GLY A 1 95 ? -4.220 -3.165 -5.182 1.00 96.94 95 GLY A O 1
ATOM 732 N N . VAL A 1 96 ? -4.932 -4.037 -3.241 1.00 97.62 96 VAL A N 1
ATOM 733 C CA . VAL A 1 96 ? -4.531 -2.909 -2.397 1.00 97.62 96 VAL A CA 1
ATOM 734 C C . VAL A 1 96 ? -3.645 -3.387 -1.253 1.00 97.62 96 VAL A C 1
ATOM 736 O O . VAL A 1 96 ? -3.885 -4.436 -0.656 1.00 97.62 96 VAL A O 1
ATOM 739 N N . THR A 1 97 ? -2.632 -2.592 -0.920 1.00 97.94 97 THR A N 1
ATOM 740 C CA . THR A 1 97 ? -1.707 -2.856 0.184 1.00 97.94 97 THR A CA 1
ATOM 741 C C . THR A 1 97 ? -1.496 -1.625 1.068 1.00 97.94 97 THR A C 1
ATOM 743 O O . THR A 1 97 ? -1.738 -0.487 0.664 1.00 97.94 97 THR A O 1
ATOM 746 N N . LEU A 1 98 ? -1.037 -1.863 2.299 1.00 97.19 98 LEU A N 1
ATOM 747 C CA . LEU A 1 98 ? -0.536 -0.830 3.213 1.00 97.19 98 LEU A CA 1
ATOM 748 C C . LEU A 1 98 ? 0.963 -0.570 3.035 1.00 97.19 98 LEU A C 1
ATOM 750 O O . LEU A 1 98 ? 1.473 0.406 3.584 1.00 97.19 98 LEU A O 1
ATOM 754 N N . ALA A 1 99 ? 1.668 -1.459 2.330 1.00 97.25 99 ALA A N 1
ATOM 755 C CA . ALA A 1 99 ? 3.093 -1.326 2.078 1.00 97.25 99 ALA A CA 1
ATOM 756 C C . ALA A 1 99 ? 3.336 -0.166 1.105 1.00 97.25 99 ALA A C 1
ATOM 758 O O . ALA A 1 99 ? 2.787 -0.151 0.003 1.00 97.25 99 ALA A O 1
ATOM 759 N N . GLU A 1 100 ? 4.143 0.809 1.520 1.00 97.44 100 GLU A N 1
ATOM 760 C CA . GLU A 1 100 ? 4.572 1.905 0.651 1.00 97.44 100 GLU A CA 1
ATOM 761 C C . GLU A 1 100 ? 5.534 1.358 -0.418 1.00 97.44 100 GLU A C 1
ATOM 763 O O . GLU A 1 100 ? 6.453 0.613 -0.069 1.00 97.44 100 GLU A O 1
ATOM 768 N N . PRO A 1 101 ? 5.334 1.687 -1.706 1.00 98.00 101 PRO A N 1
ATOM 769 C CA . PRO A 1 101 ? 6.263 1.311 -2.763 1.00 98.00 101 PRO A CA 1
ATOM 770 C C . PRO A 1 101 ? 7.617 1.998 -2.583 1.00 98.00 101 PRO A C 1
ATOM 772 O O . PRO A 1 101 ? 7.734 3.045 -1.942 1.00 98.00 101 PRO A O 1
ATOM 775 N N . PHE A 1 102 ? 8.659 1.445 -3.202 1.00 97.50 102 PHE A N 1
ATOM 776 C CA . PHE A 1 102 ? 9.964 2.093 -3.219 1.00 97.50 102 PHE A CA 1
ATOM 777 C C . PHE A 1 102 ? 9.873 3.455 -3.907 1.00 97.50 102 PHE A C 1
ATOM 779 O O . PHE A 1 102 ? 9.279 3.593 -4.981 1.00 97.50 102 PHE A O 1
ATOM 786 N N . ARG A 1 103 ? 10.518 4.464 -3.316 1.00 95.31 103 ARG A N 1
ATOM 787 C CA . ARG A 1 103 ? 10.687 5.764 -3.968 1.00 95.31 103 ARG A CA 1
ATOM 788 C C . ARG A 1 103 ? 11.725 5.639 -5.070 1.00 95.31 103 ARG A C 1
ATOM 790 O O . ARG A 1 103 ? 12.868 5.279 -4.805 1.00 95.31 103 ARG A O 1
ATOM 797 N N . LEU A 1 104 ? 11.309 5.954 -6.287 1.00 93.25 104 LEU A N 1
ATOM 798 C CA . LEU A 1 104 ? 12.168 5.954 -7.462 1.00 93.25 104 LEU A CA 1
ATOM 799 C C . LEU A 1 104 ? 12.732 7.363 -7.670 1.00 93.25 104 LEU A C 1
ATOM 801 O O . LEU A 1 104 ? 12.014 8.350 -7.513 1.00 93.25 104 LEU A O 1
ATOM 805 N N . ASP A 1 105 ? 14.010 7.450 -8.026 1.00 90.25 105 ASP A N 1
ATOM 806 C CA . ASP A 1 105 ? 14.703 8.708 -8.336 1.00 90.25 105 ASP A CA 1
ATOM 807 C C . ASP A 1 105 ? 14.344 9.269 -9.726 1.00 90.25 105 ASP A C 1
ATOM 809 O O . ASP A 1 105 ? 14.613 10.432 -10.021 1.00 90.25 105 ASP A O 1
ATOM 813 N N . GLY A 1 106 ? 13.722 8.445 -10.575 1.00 85.38 106 GLY A N 1
ATOM 814 C CA . GLY A 1 106 ? 13.375 8.764 -11.959 1.00 85.38 106 GLY A CA 1
ATOM 815 C C . GLY A 1 106 ? 14.557 8.706 -12.934 1.00 85.38 106 GLY A C 1
ATOM 816 O O . GLY A 1 106 ? 14.350 8.825 -14.141 1.00 85.38 106 GLY A O 1
ATOM 817 N N . THR A 1 107 ? 15.782 8.497 -12.450 1.00 87.06 107 THR A N 1
ATOM 818 C CA . THR A 1 107 ? 16.995 8.409 -13.276 1.00 87.06 107 THR A CA 1
ATOM 819 C C . THR A 1 107 ? 17.367 6.963 -13.567 1.00 87.06 107 THR A C 1
ATOM 821 O O . THR A 1 107 ? 17.821 6.661 -14.673 1.00 87.06 107 THR A O 1
ATOM 824 N N . THR A 1 108 ? 17.116 6.057 -12.625 1.00 90.19 108 THR A N 1
ATOM 825 C CA . THR A 1 108 ? 17.387 4.632 -12.792 1.00 90.19 108 THR A CA 1
ATOM 826 C C . THR A 1 108 ? 16.186 3.946 -13.466 1.00 90.19 108 THR A C 1
ATOM 828 O O . THR A 1 108 ? 15.050 4.184 -13.046 1.00 90.19 108 THR A O 1
ATOM 831 N N . PRO A 1 109 ? 16.379 3.101 -14.501 1.00 92.81 109 PRO A N 1
ATOM 832 C CA . PRO A 1 109 ? 15.288 2.431 -15.216 1.00 92.81 109 PRO A CA 1
ATOM 833 C C . PRO A 1 109 ? 14.696 1.285 -14.386 1.00 92.81 109 PRO A C 1
ATOM 835 O O . PRO A 1 109 ? 14.913 0.113 -14.677 1.00 92.81 109 PRO A O 1
ATOM 838 N N . HIS A 1 110 ? 13.958 1.622 -13.330 1.00 95.56 110 HIS A N 1
ATOM 839 C CA . HIS A 1 110 ? 13.239 0.665 -12.496 1.00 95.56 110 HIS A CA 1
ATOM 840 C C . HIS A 1 110 ? 11.778 1.064 -12.323 1.00 95.56 110 HIS A C 1
ATOM 842 O O . HIS A 1 110 ? 11.429 2.243 -12.327 1.00 95.56 110 HIS A O 1
ATOM 848 N N . CYS A 1 111 ? 10.939 0.064 -12.080 1.00 94.88 111 CYS A N 1
ATOM 849 C CA . CYS A 1 111 ? 9.577 0.221 -11.605 1.00 94.88 111 CYS A CA 1
ATOM 850 C C . CYS A 1 111 ? 9.334 -0.630 -10.354 1.00 94.88 111 CYS A C 1
ATOM 852 O O . CYS A 1 111 ? 10.013 -1.630 -10.110 1.00 94.88 111 CYS A O 1
ATOM 854 N N . ASN A 1 112 ? 8.317 -0.250 -9.583 1.00 97.44 112 ASN A N 1
ATOM 855 C CA . ASN A 1 112 ? 7.784 -1.090 -8.517 1.00 97.44 112 ASN A CA 1
ATOM 856 C C . ASN A 1 112 ? 6.923 -2.210 -9.110 1.00 97.44 112 ASN A C 1
ATOM 858 O O . ASN A 1 112 ? 6.068 -1.952 -9.956 1.00 97.44 112 ASN A O 1
ATOM 862 N N . ALA A 1 113 ? 7.111 -3.431 -8.619 1.00 96.81 113 ALA A N 1
ATOM 863 C CA . ALA A 1 113 ? 6.282 -4.587 -8.926 1.00 96.81 113 ALA A CA 1
ATOM 864 C C . ALA A 1 113 ? 5.887 -5.302 -7.632 1.00 96.81 113 ALA A C 1
ATOM 866 O O . ALA A 1 113 ? 6.736 -5.584 -6.783 1.00 96.81 113 ALA A O 1
ATOM 867 N N . TRP A 1 114 ? 4.596 -5.587 -7.470 1.00 97.69 114 TRP A N 1
ATOM 868 C CA . TRP A 1 114 ? 4.084 -6.268 -6.285 1.00 97.69 114 TRP A CA 1
ATOM 869 C C . TRP A 1 114 ? 4.338 -7.776 -6.354 1.00 97.69 114 TRP A C 1
ATOM 871 O O . TRP A 1 114 ? 3.869 -8.450 -7.273 1.00 97.69 114 TRP A O 1
ATOM 881 N N . ASP A 1 115 ? 5.038 -8.320 -5.360 1.00 96.69 115 ASP A N 1
ATOM 882 C CA . ASP A 1 115 ? 5.185 -9.761 -5.167 1.00 96.69 115 ASP A CA 1
ATOM 883 C C . ASP A 1 115 ? 4.063 -10.247 -4.244 1.00 96.69 115 ASP A C 1
ATOM 885 O O . ASP A 1 115 ? 4.143 -10.151 -3.019 1.00 96.69 115 ASP A O 1
ATOM 889 N N . ALA A 1 116 ? 2.991 -10.779 -4.836 1.00 94.69 116 ALA A N 1
ATOM 890 C CA . ALA A 1 116 ? 1.828 -11.245 -4.082 1.00 94.69 116 ALA A CA 1
ATOM 891 C C . ALA A 1 116 ? 2.123 -12.449 -3.168 1.00 94.69 116 ALA A C 1
ATOM 893 O O . ALA A 1 116 ? 1.372 -12.681 -2.223 1.00 94.69 116 ALA A O 1
ATOM 894 N N . VAL A 1 117 ? 3.194 -13.209 -3.431 1.00 95.38 117 VAL A N 1
ATOM 895 C CA . VAL A 1 117 ? 3.592 -14.353 -2.598 1.00 95.38 117 VAL A CA 1
ATOM 896 C C . VAL A 1 117 ? 4.309 -13.863 -1.345 1.00 95.38 117 VAL A C 1
ATOM 898 O O . VAL A 1 117 ? 4.048 -14.363 -0.253 1.00 95.38 117 VAL A O 1
ATOM 901 N N . ARG A 1 118 ? 5.198 -12.874 -1.490 1.00 94.94 118 ARG A N 1
ATOM 902 C CA . ARG A 1 118 ? 5.905 -12.259 -0.355 1.00 94.94 118 ARG A CA 1
ATOM 903 C C . ARG A 1 118 ? 5.065 -11.226 0.389 1.00 94.94 118 ARG A C 1
ATOM 905 O O . ARG A 1 118 ? 5.317 -10.986 1.565 1.00 94.94 118 ARG A O 1
ATOM 912 N N . GLY A 1 119 ? 4.077 -10.639 -0.281 1.00 95.75 119 GLY A N 1
ATOM 913 C CA . GLY A 1 119 ? 3.296 -9.530 0.249 1.00 95.75 119 GLY A CA 1
ATOM 914 C C . GLY A 1 119 ? 4.126 -8.255 0.392 1.00 95.75 119 GLY A C 1
ATOM 915 O O . GLY A 1 119 ? 3.947 -7.534 1.372 1.00 95.75 119 GLY A O 1
ATOM 916 N N . ASP A 1 120 ? 5.038 -7.999 -0.550 1.00 97.62 120 ASP A N 1
ATOM 917 C CA . ASP A 1 120 ? 5.902 -6.817 -0.537 1.00 97.62 120 ASP A CA 1
ATOM 918 C C . ASP A 1 120 ? 6.233 -6.327 -1.956 1.00 97.62 120 ASP A C 1
ATOM 920 O O . ASP A 1 120 ? 6.029 -7.026 -2.956 1.00 97.62 120 ASP A O 1
ATOM 924 N N . TRP A 1 121 ? 6.750 -5.107 -2.043 1.00 98.25 121 TRP A N 1
ATOM 925 C CA . TRP A 1 121 ? 7.243 -4.524 -3.279 1.00 98.25 121 TRP A CA 1
ATOM 926 C C . TRP A 1 121 ? 8.606 -5.099 -3.660 1.00 98.25 121 TRP A C 1
ATOM 928 O O . TRP A 1 121 ? 9.457 -5.396 -2.825 1.00 98.25 121 TRP A O 1
ATOM 938 N N . THR A 1 122 ? 8.840 -5.201 -4.963 1.00 97.06 122 THR A N 1
ATOM 939 C CA . THR A 1 122 ? 10.139 -5.523 -5.557 1.00 97.06 122 THR A CA 1
ATOM 940 C C . THR A 1 122 ? 10.466 -4.507 -6.643 1.00 97.06 122 THR A C 1
ATOM 942 O O . THR A 1 122 ? 9.564 -3.948 -7.271 1.00 97.06 122 THR A O 1
ATOM 945 N N . LEU A 1 123 ? 11.756 -4.250 -6.861 1.00 96.44 123 LEU A N 1
ATOM 946 C CA . LEU A 1 123 ? 12.209 -3.439 -7.986 1.00 96.44 123 LEU A CA 1
ATOM 947 C C . LEU A 1 123 ? 12.448 -4.332 -9.195 1.00 96.44 123 LEU A C 1
ATOM 949 O O . LEU A 1 123 ? 13.119 -5.360 -9.106 1.00 96.44 123 LEU A O 1
ATOM 953 N N . GLN A 1 124 ? 11.908 -3.908 -10.326 1.00 95.75 124 GLN A N 1
ATOM 954 C CA . GLN A 1 124 ? 12.074 -4.567 -11.611 1.00 95.75 124 GLN A CA 1
ATOM 955 C C . GLN A 1 124 ? 12.616 -3.566 -12.635 1.00 95.75 124 GLN A C 1
ATOM 957 O O . GLN A 1 124 ? 12.257 -2.391 -12.548 1.00 95.75 124 GLN A O 1
ATOM 962 N N . PRO A 1 125 ? 13.457 -3.985 -13.596 1.00 95.75 125 PRO A N 1
ATOM 963 C CA . PRO A 1 125 ? 13.908 -3.094 -14.660 1.00 95.75 125 PRO A CA 1
ATOM 964 C C . PRO A 1 125 ? 12.728 -2.553 -15.477 1.00 95.75 125 PRO A C 1
ATOM 966 O O . PRO A 1 125 ? 11.808 -3.298 -15.814 1.00 95.75 125 PRO A O 1
ATOM 969 N N . ASP A 1 126 ? 12.750 -1.270 -15.822 1.00 95.31 126 ASP A N 1
ATOM 970 C CA . ASP A 1 126 ? 11.740 -0.637 -16.670 1.00 95.31 126 ASP A CA 1
ATOM 971 C C . ASP A 1 126 ? 12.379 0.289 -17.707 1.00 95.31 126 ASP A C 1
ATOM 973 O O . ASP A 1 126 ? 12.671 1.461 -17.457 1.00 95.31 126 ASP A O 1
ATOM 977 N N . TYR A 1 127 ? 12.546 -0.262 -18.907 1.00 94.69 127 TYR A N 1
ATOM 978 C CA . TYR A 1 127 ? 12.964 0.467 -20.101 1.00 94.69 127 TYR A CA 1
ATOM 979 C C . TYR A 1 127 ? 11.787 0.765 -21.044 1.00 94.69 127 TYR A C 1
ATOM 981 O O . TYR A 1 127 ? 11.997 1.252 -22.150 1.00 94.69 127 TYR A O 1
ATOM 989 N N . SER A 1 128 ? 10.540 0.495 -20.636 1.00 92.19 128 SER A N 1
ATOM 990 C CA . SER A 1 128 ? 9.369 0.561 -21.528 1.00 92.19 128 SER A CA 1
ATOM 991 C C . SER A 1 128 ? 9.043 1.968 -22.030 1.00 92.19 128 SER A C 1
ATOM 993 O O . SER A 1 128 ? 8.461 2.129 -23.101 1.00 92.19 128 SER A O 1
ATOM 995 N N . GLY A 1 129 ? 9.446 2.992 -21.273 1.00 89.25 129 GLY A N 1
ATOM 996 C CA . GLY A 1 129 ? 9.341 4.400 -21.658 1.00 89.25 129 GLY A CA 1
ATOM 997 C C . GLY A 1 129 ? 10.618 4.989 -22.263 1.00 89.25 129 GLY A C 1
ATOM 998 O O . GLY A 1 129 ? 10.667 6.198 -22.483 1.00 89.25 129 GLY A O 1
ATOM 999 N N . ARG A 1 130 ? 11.663 4.182 -22.486 1.00 91.50 130 ARG A N 1
ATOM 1000 C CA . ARG A 1 130 ? 12.968 4.643 -22.978 1.00 91.50 130 ARG A CA 1
ATOM 1001 C C . ARG A 1 130 ? 13.180 4.227 -24.427 1.00 91.50 130 ARG A C 1
ATOM 1003 O O . ARG A 1 130 ? 12.768 3.149 -24.849 1.00 91.50 130 ARG A O 1
ATOM 1010 N N . ALA A 1 131 ? 13.850 5.089 -25.186 1.00 94.31 131 ALA A N 1
ATOM 1011 C CA . ALA A 1 131 ? 14.419 4.677 -26.458 1.00 94.31 131 ALA A CA 1
ATOM 1012 C C . ALA A 1 131 ? 15.588 3.719 -26.193 1.00 94.31 131 ALA A C 1
ATOM 1014 O O . ALA A 1 131 ? 16.324 3.885 -25.222 1.00 94.31 131 ALA A O 1
ATOM 1015 N N . ILE A 1 132 ? 15.716 2.705 -27.042 1.00 96.62 132 ILE A N 1
ATOM 1016 C CA . ILE A 1 132 ? 16.752 1.679 -26.954 1.00 96.62 132 ILE A CA 1
ATOM 1017 C C . ILE A 1 132 ? 17.395 1.560 -28.332 1.00 96.62 132 ILE A C 1
ATOM 1019 O O . ILE A 1 132 ? 16.704 1.653 -29.350 1.00 96.62 132 ILE A O 1
ATOM 1023 N N . TRP A 1 133 ? 18.707 1.349 -28.367 1.00 97.44 133 TRP A N 1
ATOM 1024 C CA . TRP A 1 133 ? 19.506 1.309 -29.587 1.00 97.44 133 TRP A CA 1
ATOM 1025 C C . TRP A 1 133 ? 20.287 0.001 -29.698 1.00 97.44 133 TRP A C 1
ATOM 1027 O O . TRP A 1 133 ? 20.825 -0.496 -28.711 1.00 97.44 133 TRP A O 1
ATOM 1037 N N . ASN A 1 134 ? 20.371 -0.556 -30.905 1.00 97.31 134 ASN A N 1
ATOM 1038 C CA . ASN A 1 134 ? 21.208 -1.715 -31.197 1.00 97.31 134 ASN A CA 1
ATOM 1039 C C . ASN A 1 134 ? 22.678 -1.309 -31.115 1.00 97.31 134 ASN A C 1
ATOM 1041 O O . ASN A 1 134 ? 23.125 -0.428 -31.851 1.00 97.31 134 ASN A O 1
ATOM 1045 N N . LYS A 1 135 ? 23.449 -1.985 -30.259 1.00 97.00 135 LYS A N 1
ATOM 1046 C CA . LYS A 1 135 ? 24.872 -1.680 -30.053 1.00 97.00 135 LYS A CA 1
ATOM 1047 C C . LYS A 1 135 ? 25.711 -1.843 -31.319 1.00 97.00 135 LYS A C 1
ATOM 1049 O O . LYS A 1 135 ? 26.737 -1.194 -31.449 1.00 97.00 135 LYS A O 1
ATOM 1054 N N . ALA A 1 136 ? 25.282 -2.696 -32.248 1.00 95.56 136 ALA A N 1
ATOM 1055 C CA . ALA A 1 136 ? 26.037 -3.001 -33.458 1.00 95.56 136 ALA A CA 1
ATOM 1056 C C . ALA A 1 136 ? 26.074 -1.855 -34.487 1.00 95.56 136 ALA A C 1
ATOM 1058 O O . ALA A 1 136 ? 27.002 -1.815 -35.288 1.00 95.56 136 ALA A O 1
ATOM 1059 N N . ASP A 1 137 ? 25.070 -0.969 -34.506 1.00 92.69 137 ASP A N 1
ATOM 1060 C CA . ASP A 1 137 ? 24.916 0.024 -35.585 1.00 92.69 137 ASP A CA 1
ATOM 1061 C C . ASP A 1 137 ? 24.266 1.366 -35.175 1.00 92.69 137 ASP A C 1
ATOM 1063 O O . ASP A 1 137 ? 24.188 2.304 -35.984 1.00 92.69 137 ASP A O 1
ATOM 1067 N N . GLY A 1 138 ? 23.790 1.486 -33.931 1.00 93.81 138 GLY A N 1
ATOM 1068 C CA . GLY A 1 138 ? 23.087 2.669 -33.431 1.00 93.81 138 GLY A CA 1
ATOM 1069 C C . GLY A 1 138 ? 21.651 2.821 -33.939 1.00 93.81 138 GLY A C 1
ATOM 1070 O O . GLY A 1 138 ? 21.032 3.860 -33.715 1.00 93.81 138 GLY A O 1
ATOM 1071 N N . GLY A 1 139 ? 21.092 1.826 -34.629 1.00 94.69 139 GLY A N 1
ATOM 1072 C CA . GLY A 1 139 ? 19.685 1.818 -35.027 1.00 94.69 139 GLY A CA 1
ATOM 1073 C C . GLY A 1 139 ? 18.753 1.633 -33.827 1.00 94.69 139 GLY A C 1
ATOM 1074 O O . GLY A 1 139 ? 19.148 1.069 -32.811 1.00 94.69 139 GLY A O 1
ATOM 1075 N N . PHE A 1 140 ? 17.495 2.070 -33.930 1.00 96.25 140 PHE A N 1
ATOM 1076 C CA . PHE A 1 140 ? 16.505 1.818 -32.877 1.00 96.25 140 PHE A CA 1
ATOM 1077 C C . PHE A 1 140 ? 16.221 0.319 -32.721 1.00 96.25 140 PHE A C 1
ATOM 1079 O O . PHE A 1 140 ? 16.005 -0.395 -33.703 1.00 96.25 140 PHE A O 1
ATOM 1086 N N . ALA A 1 141 ? 16.181 -0.140 -31.475 1.00 96.50 141 ALA A N 1
ATOM 1087 C CA . ALA A 1 141 ? 15.742 -1.475 -31.106 1.00 96.50 141 ALA A CA 1
ATOM 1088 C C . ALA A 1 141 ? 14.234 -1.499 -30.809 1.00 96.50 141 ALA A C 1
ATOM 1090 O O . ALA A 1 141 ? 13.582 -0.463 -30.652 1.00 96.50 141 ALA A O 1
ATOM 1091 N N . ALA A 1 142 ? 13.672 -2.705 -30.719 1.00 94.38 142 ALA A N 1
ATOM 1092 C CA . ALA A 1 142 ? 12.288 -2.882 -30.304 1.00 94.38 142 ALA A CA 1
ATOM 1093 C C . ALA A 1 142 ? 12.089 -2.430 -28.839 1.00 94.38 142 ALA A C 1
ATOM 1095 O O . ALA A 1 142 ? 12.965 -2.676 -28.006 1.00 94.38 142 ALA A O 1
ATOM 1096 N N . PRO A 1 143 ? 10.937 -1.821 -28.497 1.00 92.44 143 PRO A N 1
ATOM 1097 C CA . PRO A 1 143 ? 10.626 -1.465 -27.117 1.00 92.44 143 PRO A CA 1
ATOM 1098 C C . PRO A 1 143 ? 10.589 -2.692 -26.201 1.00 92.44 143 PRO A C 1
ATOM 1100 O O . PRO A 1 143 ? 10.027 -3.730 -26.561 1.00 92.44 143 PRO A O 1
ATOM 1103 N N . LEU A 1 144 ? 11.125 -2.552 -24.989 1.00 94.19 144 LEU A N 1
ATOM 1104 C CA . LEU A 1 144 ? 11.049 -3.589 -23.962 1.00 94.19 144 LEU A CA 1
ATOM 1105 C C . LEU A 1 144 ? 9.783 -3.446 -23.120 1.00 94.19 144 LEU A C 1
ATOM 1107 O O . LEU A 1 144 ? 9.302 -2.347 -22.852 1.00 94.19 144 LEU A O 1
ATOM 1111 N N . GLN A 1 145 ? 9.245 -4.579 -22.678 1.00 93.00 145 GLN A N 1
ATOM 1112 C CA . GLN A 1 145 ? 8.186 -4.592 -21.673 1.00 93.00 145 GLN A CA 1
ATOM 1113 C C . GLN A 1 145 ? 8.782 -4.374 -20.279 1.00 93.00 145 GLN A C 1
ATOM 1115 O O . GLN A 1 145 ? 9.948 -4.692 -20.035 1.00 93.00 145 GLN A O 1
ATOM 1120 N N . ARG A 1 146 ? 7.967 -3.882 -19.339 1.00 92.50 146 ARG A N 1
ATOM 1121 C CA . ARG A 1 146 ? 8.382 -3.764 -17.933 1.00 92.50 146 ARG A CA 1
ATOM 1122 C C . ARG A 1 146 ? 8.840 -5.114 -17.383 1.00 92.50 146 ARG A C 1
ATOM 1124 O O . ARG A 1 146 ? 8.346 -6.167 -17.791 1.00 92.50 146 ARG A O 1
ATOM 1131 N N . GLY A 1 147 ? 9.804 -5.069 -16.477 1.00 93.12 147 GLY A N 1
ATOM 1132 C CA . GLY A 1 147 ? 10.411 -6.229 -15.836 1.00 93.12 147 GLY A CA 1
ATOM 1133 C C . GLY A 1 147 ? 11.403 -7.011 -16.685 1.00 93.12 147 GLY A C 1
ATOM 1134 O O . GLY A 1 147 ? 12.032 -7.927 -16.161 1.00 93.12 147 GLY A O 1
ATOM 1135 N N . HIS A 1 148 ? 11.594 -6.651 -17.957 1.00 94.06 148 HIS A N 1
ATOM 1136 C CA . HIS A 1 148 ? 12.623 -7.273 -18.782 1.00 94.06 148 HIS A CA 1
ATOM 1137 C C . HIS A 1 148 ? 13.949 -6.522 -18.620 1.00 94.06 148 HIS A C 1
ATOM 1139 O O . HIS A 1 148 ? 13.971 -5.297 -18.782 1.00 94.06 148 HIS A O 1
ATOM 1145 N N . PRO A 1 149 ? 15.054 -7.226 -18.312 1.00 94.31 149 PRO A N 1
ATOM 1146 C CA . PRO A 1 149 ? 16.371 -6.607 -18.296 1.00 94.31 149 PRO A CA 1
ATOM 1147 C C . PRO A 1 149 ? 16.755 -6.154 -19.706 1.00 94.31 149 PRO A C 1
ATOM 1149 O O . PRO A 1 149 ? 16.257 -6.693 -20.697 1.00 94.31 149 PRO A O 1
ATOM 1152 N N . LEU A 1 150 ? 17.661 -5.180 -19.786 1.00 94.06 150 LEU A N 1
ATOM 1153 C CA . LEU A 1 150 ? 18.231 -4.739 -21.053 1.00 94.06 150 LEU A CA 1
ATOM 1154 C C . LEU A 1 150 ? 19.067 -5.884 -21.656 1.00 94.06 150 LEU A C 1
ATOM 1156 O O . LEU A 1 150 ? 19.995 -6.345 -20.992 1.00 94.06 150 LEU A O 1
ATOM 1160 N N . PRO A 1 151 ? 18.751 -6.379 -22.867 1.00 95.69 151 PRO A N 1
ATOM 1161 C CA . PRO A 1 151 ? 19.567 -7.399 -23.518 1.00 95.69 151 PRO A CA 1
ATOM 1162 C C . PRO A 1 151 ? 20.981 -6.898 -23.823 1.00 95.69 151 PRO A C 1
ATOM 1164 O O . PRO A 1 151 ? 21.160 -5.744 -24.203 1.00 95.69 151 PRO A O 1
ATOM 1167 N N . ASP A 1 152 ? 21.967 -7.794 -23.791 1.00 96.06 152 ASP A N 1
ATOM 1168 C CA . ASP A 1 152 ? 23.379 -7.439 -24.004 1.00 96.06 152 ASP A CA 1
ATOM 1169 C C . ASP A 1 152 ? 23.661 -6.816 -25.381 1.00 96.06 152 ASP A C 1
ATOM 1171 O O . ASP A 1 152 ? 24.654 -6.116 -25.556 1.00 96.06 152 ASP A O 1
ATOM 1175 N N . THR A 1 153 ? 22.786 -7.032 -26.367 1.00 96.38 153 THR A N 1
ATOM 1176 C CA . THR A 1 153 ? 22.927 -6.520 -27.739 1.00 96.38 153 THR A CA 1
ATOM 1177 C C . THR A 1 153 ? 22.430 -5.083 -27.916 1.00 96.38 153 THR A C 1
ATOM 1179 O O . THR A 1 153 ? 22.549 -4.526 -29.011 1.00 96.38 153 THR A O 1
ATOM 1182 N N . VAL A 1 154 ? 21.837 -4.480 -26.883 1.00 97.31 154 VAL A N 1
ATOM 1183 C CA . VAL A 1 154 ? 21.220 -3.150 -26.955 1.00 97.31 154 VAL A CA 1
ATOM 1184 C C . VAL A 1 154 ? 21.626 -2.262 -25.780 1.00 97.31 154 VAL A C 1
ATOM 1186 O O . VAL A 1 154 ? 22.019 -2.743 -24.724 1.00 97.31 154 VAL A O 1
ATOM 1189 N N . THR A 1 155 ? 21.534 -0.950 -25.966 1.00 96.38 155 THR A N 1
ATOM 1190 C CA . THR A 1 155 ? 21.869 0.064 -24.959 1.00 96.38 155 THR A CA 1
ATOM 1191 C C . THR A 1 155 ? 20.748 1.101 -24.846 1.00 96.38 155 THR A C 1
ATOM 1193 O O . THR A 1 155 ? 20.028 1.325 -25.821 1.00 96.38 155 THR A O 1
ATOM 1196 N N . ASP A 1 156 ? 20.585 1.740 -23.684 1.00 94.50 156 ASP A N 1
ATOM 1197 C CA . ASP A 1 156 ? 19.739 2.934 -23.504 1.00 94.50 156 ASP A CA 1
ATOM 1198 C C . ASP A 1 156 ? 20.549 4.245 -23.584 1.00 94.50 156 ASP A C 1
ATOM 1200 O O . ASP A 1 156 ? 20.052 5.327 -23.262 1.00 94.50 156 ASP A O 1
ATOM 1204 N N . HIS A 1 157 ? 21.784 4.166 -24.085 1.00 94.56 157 HIS A N 1
ATOM 1205 C CA . HIS A 1 157 ? 22.599 5.319 -24.438 1.00 94.56 157 HIS A CA 1
ATOM 1206 C C . HIS A 1 157 ? 22.401 5.696 -25.907 1.00 94.56 157 HIS A C 1
ATOM 1208 O O . HIS A 1 157 ? 22.749 4.937 -26.812 1.00 94.56 157 HIS A O 1
ATOM 1214 N N . ALA A 1 158 ? 21.897 6.906 -26.152 1.00 94.81 158 ALA A N 1
ATOM 1215 C CA . ALA A 1 158 ? 21.688 7.396 -27.508 1.00 94.81 158 ALA A CA 1
ATOM 1216 C C . ALA A 1 158 ? 23.015 7.487 -28.293 1.00 94.81 158 ALA A C 1
ATOM 1218 O O . ALA A 1 158 ? 24.016 7.957 -27.739 1.00 94.81 158 ALA A O 1
ATOM 1219 N N . PRO A 1 159 ? 23.040 7.075 -29.573 1.00 94.81 159 PRO A N 1
ATOM 1220 C CA . PRO A 1 159 ? 24.193 7.270 -30.439 1.00 94.81 159 PRO A CA 1
ATOM 1221 C C . PRO A 1 159 ? 24.436 8.760 -30.725 1.00 94.81 159 PRO A C 1
ATOM 1223 O O . PRO A 1 159 ? 23.499 9.564 -30.659 1.00 94.81 159 PRO A O 1
ATOM 1226 N N . PRO A 1 160 ? 25.673 9.144 -31.093 1.00 93.00 160 PRO A N 1
ATOM 1227 C CA . PRO A 1 160 ? 25.977 10.494 -31.552 1.00 93.00 160 PRO A CA 1
ATOM 1228 C C . PRO A 1 160 ? 25.096 10.889 -32.744 1.00 93.00 160 PRO A C 1
ATOM 1230 O O . PRO A 1 160 ? 24.942 10.121 -33.695 1.00 93.00 160 PRO A O 1
ATOM 1233 N N . MET A 1 161 ? 24.525 12.097 -32.699 1.00 86.31 161 MET A N 1
ATOM 1234 C CA . MET A 1 161 ? 23.672 12.613 -33.780 1.00 86.31 161 MET A CA 1
ATOM 1235 C C . MET A 1 161 ? 24.462 12.869 -35.067 1.00 86.31 161 MET A C 1
ATOM 1237 O O . MET A 1 161 ? 23.982 12.586 -36.163 1.00 86.31 161 MET A O 1
ATOM 1241 N N . GLU A 1 162 ? 25.672 13.404 -34.927 1.00 83.69 162 GLU A N 1
ATOM 1242 C CA . GLU A 1 162 ? 26.598 13.640 -36.027 1.00 83.69 162 GLU A CA 1
ATOM 1243 C C . GLU A 1 162 ? 27.614 12.500 -36.049 1.00 83.69 162 GLU A C 1
ATOM 1245 O O . GLU A 1 162 ? 28.324 12.272 -35.070 1.00 83.69 162 GLU A O 1
ATOM 1250 N N . ARG A 1 163 ? 27.660 11.758 -37.157 1.00 81.12 163 ARG A N 1
ATOM 1251 C CA . ARG A 1 163 ? 28.580 10.633 -37.344 1.00 81.12 163 ARG A CA 1
ATOM 1252 C C . ARG A 1 163 ? 29.224 10.693 -38.720 1.00 81.12 163 ARG A C 1
ATOM 1254 O O . ARG A 1 163 ? 28.534 10.923 -39.713 1.00 81.12 163 ARG A O 1
ATOM 1261 N N . SER A 1 164 ? 30.534 10.462 -38.767 1.00 78.88 164 SER A N 1
ATOM 1262 C CA . SER A 1 164 ? 31.319 10.476 -40.010 1.00 78.88 164 SER A CA 1
ATOM 1263 C C . SER A 1 164 ? 31.435 9.088 -40.651 1.00 78.88 164 SER A C 1
ATOM 1265 O O . SER A 1 164 ? 31.880 8.968 -41.791 1.00 78.88 164 SER A O 1
ATOM 1267 N N . GLY A 1 165 ? 31.001 8.039 -39.944 1.00 84.44 165 GLY A N 1
ATOM 1268 C CA . GLY A 1 165 ? 31.055 6.653 -40.394 1.00 84.44 165 GLY A CA 1
ATOM 1269 C C . GLY A 1 165 ? 30.185 5.709 -39.554 1.00 84.44 165 GLY A C 1
ATOM 1270 O O . GLY A 1 165 ? 29.391 6.168 -38.725 1.00 84.44 165 GLY A O 1
ATOM 1271 N N . PRO A 1 166 ? 30.290 4.388 -39.786 1.00 90.25 166 PRO A N 1
ATOM 1272 C CA . PRO A 1 166 ? 29.601 3.387 -38.979 1.00 90.25 166 PRO A CA 1
ATOM 1273 C C . PRO A 1 166 ? 30.128 3.390 -37.538 1.00 90.25 166 PRO A C 1
ATOM 1275 O O . PRO A 1 166 ? 31.316 3.617 -37.306 1.00 90.25 166 PRO A O 1
ATOM 1278 N N . ILE A 1 167 ? 29.239 3.140 -36.579 1.00 93.62 167 ILE A N 1
ATOM 1279 C CA . ILE A 1 167 ? 29.533 3.161 -35.142 1.00 93.62 167 ILE A CA 1
ATOM 1280 C C . ILE A 1 167 ? 29.110 1.845 -34.494 1.00 93.62 167 ILE A C 1
ATOM 1282 O O . ILE A 1 167 ? 28.165 1.212 -34.960 1.00 93.62 167 ILE A O 1
ATOM 1286 N N . ALA A 1 168 ? 29.760 1.495 -33.390 1.00 94.69 168 ALA A N 1
ATOM 1287 C CA . ALA A 1 168 ? 29.336 0.439 -32.481 1.00 94.69 168 ALA A CA 1
ATOM 1288 C C . ALA A 1 168 ? 29.455 0.925 -31.030 1.00 94.69 168 ALA A C 1
ATOM 1290 O O . ALA A 1 168 ? 30.231 1.834 -30.740 1.00 94.69 168 ALA A O 1
ATOM 1291 N N . TYR A 1 169 ? 28.669 0.358 -30.123 1.00 96.19 169 TYR A N 1
ATOM 1292 C CA . TYR A 1 169 ? 28.775 0.644 -28.696 1.00 96.19 169 TYR A CA 1
ATOM 1293 C C . TYR A 1 169 ? 29.852 -0.245 -28.071 1.00 96.19 169 TYR A C 1
ATOM 1295 O O . TYR A 1 169 ? 29.808 -1.466 -28.216 1.00 96.19 169 TYR A O 1
ATOM 1303 N N . ASP A 1 170 ? 30.806 0.377 -27.392 1.00 94.50 170 ASP A N 1
ATOM 1304 C CA . ASP A 1 170 ? 31.839 -0.272 -26.596 1.00 94.50 170 ASP A CA 1
ATOM 1305 C C . ASP A 1 170 ? 31.382 -0.291 -25.129 1.00 94.50 170 ASP A C 1
ATOM 1307 O O . ASP A 1 170 ? 31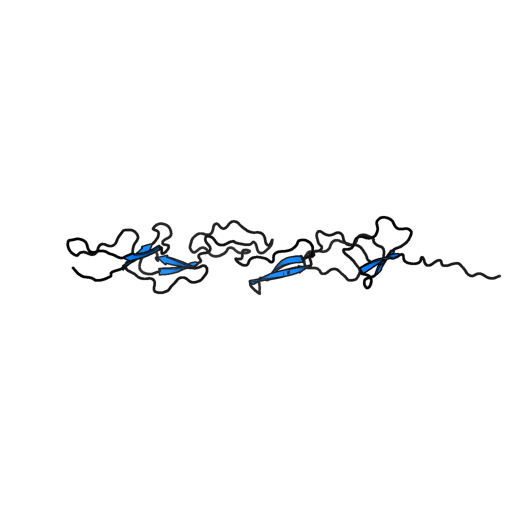.268 0.759 -24.491 1.00 94.50 170 ASP A O 1
ATOM 1311 N N . ASP A 1 171 ? 31.087 -1.487 -24.613 1.00 92.75 171 ASP A N 1
ATOM 1312 C CA . ASP A 1 171 ? 30.634 -1.694 -23.234 1.00 92.75 171 ASP A CA 1
ATOM 1313 C C . ASP A 1 171 ? 31.729 -1.422 -22.194 1.00 92.75 171 ASP A C 1
ATOM 1315 O O . ASP A 1 171 ? 31.414 -0.952 -21.100 1.00 92.75 171 ASP A O 1
ATOM 1319 N N . ASP A 1 172 ? 33.003 -1.655 -22.529 1.00 93.38 172 ASP A N 1
ATOM 1320 C CA . ASP A 1 172 ? 34.123 -1.399 -21.616 1.00 93.38 172 ASP A CA 1
ATOM 1321 C C . ASP A 1 172 ? 34.347 0.111 -21.458 1.00 93.38 172 ASP A C 1
ATOM 1323 O O . ASP A 1 172 ? 34.629 0.605 -20.363 1.00 93.38 172 ASP A O 1
ATOM 1327 N N . ALA A 1 173 ? 34.185 0.860 -22.552 1.00 91.62 173 ALA A N 1
ATOM 1328 C CA . ALA A 1 173 ? 34.247 2.319 -22.544 1.00 91.62 173 ALA A CA 1
ATOM 1329 C C . ALA A 1 173 ? 32.930 2.985 -22.103 1.00 91.62 173 ALA A C 1
ATOM 1331 O O . ALA A 1 173 ? 32.925 4.176 -21.780 1.00 91.62 173 ALA A O 1
ATOM 1332 N N . GLY A 1 174 ? 31.812 2.252 -22.125 1.00 93.19 174 GLY A N 1
ATOM 1333 C CA . GLY A 1 174 ? 30.468 2.794 -21.919 1.00 93.19 174 GLY A CA 1
ATOM 1334 C C . GLY A 1 174 ? 30.081 3.854 -22.959 1.00 93.19 174 GLY A C 1
ATOM 1335 O O . GLY A 1 174 ? 29.351 4.797 -22.640 1.00 93.19 174 GLY A O 1
ATOM 1336 N N . ALA A 1 175 ? 30.598 3.750 -24.187 1.00 93.81 175 ALA A N 1
ATOM 1337 C CA . ALA A 1 175 ? 30.514 4.806 -25.193 1.00 93.81 175 ALA A CA 1
ATOM 1338 C C . ALA A 1 175 ? 30.391 4.271 -2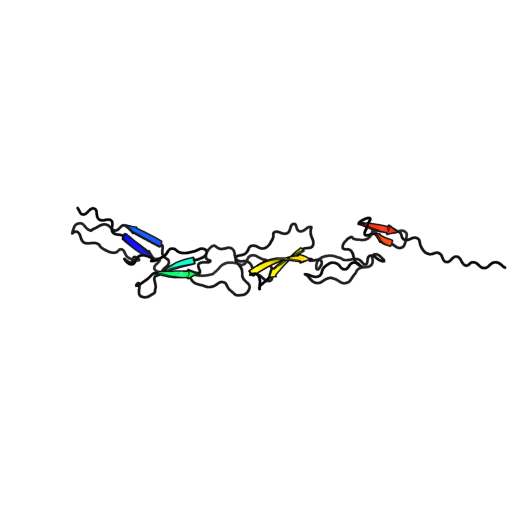6.626 1.00 93.81 175 ALA A C 1
ATOM 1340 O O . ALA A 1 175 ? 30.815 3.168 -26.949 1.00 93.81 175 ALA A O 1
ATOM 1341 N N . TRP A 1 176 ? 29.838 5.094 -27.517 1.00 95.12 176 TRP A N 1
ATOM 1342 C CA . TRP A 1 176 ? 29.825 4.813 -28.952 1.00 95.12 176 TRP A CA 1
ATOM 1343 C C . TRP A 1 176 ? 31.185 5.129 -29.578 1.00 95.12 176 TRP A C 1
ATOM 1345 O O . TRP A 1 176 ? 31.721 6.218 -29.376 1.00 95.12 176 TRP A O 1
ATOM 1355 N N . VAL A 1 177 ? 31.705 4.204 -30.382 1.00 93.62 177 VAL A N 1
ATOM 1356 C CA . VAL A 1 177 ? 32.987 4.318 -31.086 1.00 93.62 177 VAL A CA 1
ATOM 1357 C C . VAL A 1 177 ? 32.794 4.143 -32.591 1.00 93.62 177 VAL A C 1
ATOM 1359 O O . VAL A 1 177 ? 31.952 3.362 -33.035 1.00 93.62 177 VAL A O 1
ATOM 1362 N N . GLU A 1 178 ? 33.564 4.874 -33.399 1.00 90.69 178 GLU A N 1
ATOM 1363 C CA . GLU A 1 178 ? 33.577 4.675 -34.852 1.00 90.69 178 GLU A CA 1
ATOM 1364 C C . GLU A 1 178 ? 34.268 3.350 -35.190 1.00 90.69 178 GLU A C 1
ATOM 1366 O O . GLU A 1 178 ? 35.388 3.076 -34.756 1.00 90.69 178 GLU A O 1
ATOM 1371 N N . THR A 1 179 ? 33.612 2.520 -35.995 1.00 82.75 179 THR A N 1
ATOM 1372 C CA . THR A 1 179 ? 34.213 1.284 -36.497 1.00 82.75 179 THR A CA 1
ATOM 1373 C C . THR A 1 179 ? 34.970 1.582 -37.783 1.00 82.75 179 THR A C 1
ATOM 1375 O O . THR A 1 179 ? 34.420 2.192 -38.704 1.00 82.75 179 THR A O 1
ATOM 1378 N N . ALA A 1 180 ? 36.223 1.134 -37.882 1.00 71.06 180 ALA A N 1
ATOM 1379 C CA . ALA A 1 180 ? 36.982 1.250 -39.120 1.00 71.06 180 ALA A CA 1
ATOM 1380 C C . ALA A 1 180 ? 36.246 0.498 -40.241 1.00 71.06 180 ALA A C 1
ATOM 1382 O O . ALA A 1 180 ? 36.053 -0.718 -40.167 1.00 71.06 180 ALA A O 1
ATOM 1383 N N . GLY A 1 181 ? 35.822 1.222 -41.281 1.00 57.84 181 GLY A N 1
ATOM 1384 C CA . GLY A 1 181 ? 35.219 0.612 -42.459 1.00 57.84 181 GLY A CA 1
ATOM 1385 C C . GLY A 1 181 ? 36.179 -0.424 -43.038 1.00 57.84 181 GLY A C 1
ATOM 1386 O O . GLY A 1 181 ? 37.301 -0.089 -43.417 1.00 57.84 181 GLY A O 1
ATOM 1387 N N . SER A 1 182 ? 35.756 -1.687 -43.095 1.00 45.97 182 SER A N 1
ATOM 1388 C CA . SER A 1 182 ? 36.477 -2.708 -43.854 1.00 45.97 182 SER A CA 1
ATOM 1389 C C . SER A 1 182 ? 36.471 -2.267 -45.313 1.00 45.97 182 SER A C 1
ATOM 1391 O O . SER A 1 182 ? 35.454 -2.388 -45.986 1.00 45.97 182 SER A O 1
ATOM 1393 N N . ASN A 1 183 ? 37.573 -1.698 -45.792 1.00 41.88 183 ASN A N 1
ATOM 1394 C CA . ASN A 1 183 ? 37.758 -1.389 -47.200 1.00 41.88 183 ASN A CA 1
ATOM 1395 C C . ASN A 1 183 ? 38.344 -2.659 -47.842 1.00 41.88 183 ASN A C 1
ATOM 1397 O O . ASN A 1 183 ? 39.517 -2.949 -47.590 1.00 41.88 183 ASN A O 1
ATOM 1401 N N . PRO A 1 184 ? 37.597 -3.472 -48.617 1.00 48.25 184 PRO A N 1
ATOM 1402 C CA . PRO A 1 184 ? 38.209 -4.559 -49.358 1.00 48.25 184 PRO A CA 1
ATOM 1403 C C . PRO A 1 184 ? 38.865 -3.940 -50.593 1.00 48.25 184 PRO A C 1
ATOM 1405 O O . PRO A 1 184 ? 38.313 -3.962 -51.691 1.00 48.25 184 PRO A O 1
ATOM 1408 N N . THR A 1 185 ? 40.038 -3.330 -50.423 1.00 43.53 185 THR A N 1
ATOM 1409 C CA . THR A 1 185 ? 40.838 -2.927 -51.578 1.00 43.53 185 THR A CA 1
ATOM 1410 C C . THR A 1 185 ? 41.366 -4.200 -52.224 1.00 43.53 185 THR A C 1
ATOM 1412 O O . THR A 1 185 ? 42.248 -4.873 -51.693 1.00 43.53 185 THR A O 1
ATOM 1415 N N . ALA A 1 186 ? 40.755 -4.533 -53.358 1.00 50.41 186 ALA A N 1
ATOM 1416 C CA . ALA A 1 186 ? 41.125 -5.606 -54.258 1.00 50.41 186 ALA A CA 1
ATOM 1417 C C . ALA A 1 186 ? 42.642 -5.643 -54.493 1.00 50.41 186 ALA A C 1
ATOM 1419 O O . ALA A 1 186 ? 43.227 -4.695 -55.014 1.00 50.41 186 ALA A O 1
ATOM 1420 N N . ALA A 1 187 ? 43.268 -6.767 -54.153 1.00 45.56 187 ALA A N 1
ATOM 1421 C CA . ALA A 1 187 ? 44.582 -7.107 -54.668 1.00 45.56 187 ALA A CA 1
ATOM 1422 C C . ALA A 1 187 ? 44.395 -7.897 -55.971 1.00 45.56 187 ALA A C 1
ATOM 1424 O O . ALA A 1 187 ? 44.098 -9.088 -55.945 1.00 45.56 187 ALA A O 1
ATOM 1425 N N . GLN A 1 188 ? 44.585 -7.236 -57.111 1.00 42.66 188 GLN A N 1
ATOM 1426 C CA . GLN A 1 188 ? 45.077 -7.895 -58.320 1.00 42.66 188 GLN A CA 1
ATOM 1427 C C . GLN A 1 188 ? 46.444 -7.297 -58.652 1.00 42.66 188 GLN A C 1
ATOM 1429 O O . GLN A 1 188 ? 46.512 -6.112 -58.981 1.00 42.66 188 GLN A O 1
ATOM 1434 N N . PRO A 1 189 ? 47.524 -8.089 -58.609 1.00 51.16 189 PRO A N 1
ATOM 1435 C CA . PRO A 1 189 ? 48.697 -7.838 -59.419 1.00 51.16 189 PRO A CA 1
ATOM 1436 C C . PRO A 1 189 ? 48.672 -8.712 -60.679 1.00 51.16 189 PRO A C 1
ATOM 1438 O O . PRO A 1 189 ? 48.212 -9.857 -60.659 1.00 51.16 189 PRO A O 1
ATOM 1441 N N . SER A 1 190 ? 49.139 -8.083 -61.754 1.00 53.81 190 SER A N 1
ATOM 1442 C CA . SER A 1 190 ? 49.245 -8.529 -63.143 1.00 53.81 190 SER A CA 1
ATOM 1443 C C . SER A 1 190 ? 50.117 -9.758 -63.377 1.00 53.81 190 SER A C 1
ATOM 1445 O O . SER A 1 190 ? 51.068 -9.971 -62.591 1.00 53.81 190 SER A O 1
#

Radius of gyration: 33.51 Å; chains: 1; bounding box: 78×28×114 Å

Secondary structure (DSSP, 8-state):
------EEEEE-TTT-BEEEEEE----TTS--PPPTTEESPPPSS---TTEEEEE-TTSS-EEEEE--TT--EEETTT--EE---PPTTPPPPTTEESSPPPPP-SSS-EEEEEETTTTEEEEEE--TTS--EETTT-PBPPPPPTTPPPPTTEESSPPPSS-SS-EEEETTTTEEEEPPP---------

Organism: Stenotrophomonas maltophilia (NCBI:txid40324)

Sequence (190 aa):
MSTENRFAHAFDPTTRAYMGPVRLQPSPDGVWHLPDGTVEVAPAQAAGPCQALRLADDGSRWERVPDFRNRMLWDTATAMPVPNRLALGEPLPSGVTLAEPFRLDGTTPHCNAWDAVRGDWTLQPDYSGRAIWNKADGGFAAPLQRGHPLPDTVTDHAPPMERSGPIAYDDDAGAWVETAGSNPTAAQPS

Foldseek 3Di:
DDPDFAWWWAADPPQQFTPGIDTWDADPVRHTDDDPRTGRDDAPDQADPQWTWGQDPVNPYTDIAGHCPPAWKAQQQALDTDDDPDGHRDDDDPRIDSARFDDDPVPAQWDWHADPVVRYIDIAGHCQVAFKAFQQFQHTDDHDDTRDDDDPRIDSDHADPDDPATWGQDPVVRHIDHDDPPDPPDDDDD